Protein AF-A0A7C6XFQ2-F1 (afdb_monomer_lite)

Secondary structure (DSSP, 8-state):
---PPPPP-----------------------HHHHHHHHHHHHHHHTS----------PPPP--S-SSTTEEEE-S-SS--EEEE-SSEEEEE-TTSSSEETTEEPPEEEEEEEETTEEEE---TT-PPEEETTEEP-GGGEEEEEEEEETTTTEEEEEEEE-SSSPEEEEEEEEE-SSSTTEEEEEEEEEESS-EEEEEPPPPPBTTEEEEEEEEETT--EE-SS-EEEE-TT--EEEEEEEEEEE---TT-TT--

pLDDT: mean 83.28, std 16.17, range [42.03, 98.56]

Foldseek 3Di:
DDDDDDDDDDDDDDDDDPDDDDDDDDDDDDCPPVVVVVVVVVVVVPVVPDPPPPPPPPDPPPDAPDPPPQKRKDFDADFDWDWFALVAKIAIHGLQLFQDDPNDRHFMFGPPPDDPNHTDGFFSQRDWFKDKQNHTFDPVQWHRWMWMQRNVQRKIWIWTFRDPPQTKTWIWIWHQDNVDRQKTKIKIKIATQAKIKMFIADTDHDPQKDKDKWKAKPVRDTDDPRDIDIDGHRDITMIMIIIGIDRNPPPPPPPPD

Structure (mmCIF, N/CA/C/O backbone):
data_AF-A0A7C6XFQ2-F1
#
_entry.id   AF-A0A7C6XFQ2-F1
#
loop_
_atom_site.group_PDB
_atom_site.id
_atom_site.type_symbol
_atom_site.label_atom_id
_atom_site.label_alt_id
_atom_site.label_comp_id
_atom_site.label_asym_id
_atom_site.label_entity_id
_atom_site.label_seq_id
_atom_site.pdbx_PDB_ins_code
_atom_site.Cartn_x
_atom_site.Cartn_y
_atom_site.Cartn_z
_atom_site.occupancy
_atom_site.B_iso_or_equiv
_atom_site.auth_seq_id
_atom_site.auth_comp_id
_atom_site.auth_asym_id
_atom_site.auth_atom_id
_atom_site.pdbx_PDB_model_num
ATOM 1 N N . MET A 1 1 ? -34.082 34.031 -26.832 1.00 47.91 1 MET A N 1
ATOM 2 C CA . MET A 1 1 ? -33.268 34.323 -25.633 1.00 47.91 1 MET A CA 1
ATOM 3 C C . MET A 1 1 ? -31.838 33.943 -25.959 1.00 47.91 1 MET A C 1
ATOM 5 O O . MET A 1 1 ? -31.500 32.769 -25.935 1.00 47.91 1 MET A O 1
ATOM 9 N N . THR A 1 2 ? -31.051 34.923 -26.389 1.00 42.03 2 THR A N 1
ATOM 10 C CA . THR A 1 2 ? -29.703 34.735 -26.937 1.00 42.03 2 THR A CA 1
ATOM 11 C C . THR A 1 2 ? -28.717 35.109 -25.837 1.00 42.03 2 THR A C 1
ATOM 13 O O . THR A 1 2 ? -28.773 36.228 -25.332 1.00 42.03 2 THR A O 1
ATOM 16 N N . ARG A 1 3 ? -27.898 34.155 -25.384 1.00 51.91 3 ARG A N 1
ATOM 17 C CA . ARG A 1 3 ? -26.975 34.350 -24.261 1.00 51.91 3 ARG A CA 1
ATOM 18 C C . ARG A 1 3 ? -25.640 34.854 -24.807 1.00 51.91 3 ARG A C 1
ATOM 20 O O . ARG A 1 3 ? -24.940 34.129 -25.502 1.00 51.91 3 ARG A O 1
ATOM 27 N N . GLU A 1 4 ? -25.356 36.113 -24.514 1.00 56.34 4 GLU A N 1
ATOM 28 C CA . GLU A 1 4 ? -24.140 36.844 -24.863 1.00 56.34 4 GLU A CA 1
ATOM 29 C C . GLU A 1 4 ? -22.923 36.204 -24.163 1.00 56.34 4 GLU A C 1
ATOM 31 O O . GLU A 1 4 ? -22.902 36.072 -22.937 1.00 56.34 4 GLU A O 1
ATOM 36 N N . GLN A 1 5 ? -21.934 35.749 -24.938 1.00 58.12 5 GLN A N 1
ATOM 37 C CA . GLN A 1 5 ? -20.659 35.236 -24.427 1.00 58.12 5 GLN A CA 1
ATOM 38 C C . GLN A 1 5 ? -19.665 36.391 -24.277 1.00 58.12 5 GLN A C 1
ATOM 40 O O . GLN A 1 5 ? -19.372 37.109 -25.230 1.00 58.12 5 GLN A O 1
ATOM 45 N N . LYS A 1 6 ? -19.146 36.553 -23.058 1.00 57.22 6 LYS A N 1
ATOM 46 C CA . LYS A 1 6 ? -18.137 37.549 -22.688 1.00 57.22 6 LYS A CA 1
ATOM 47 C C . LYS A 1 6 ? -16.733 37.008 -23.024 1.00 57.22 6 LYS A C 1
ATOM 49 O O . LYS A 1 6 ? -16.464 35.863 -22.669 1.00 57.22 6 LYS A O 1
ATOM 54 N N . PRO A 1 7 ? -15.846 37.784 -23.669 1.00 62.12 7 PRO A N 1
ATOM 55 C CA . PRO A 1 7 ? -14.508 37.315 -24.024 1.00 62.12 7 PRO A CA 1
ATOM 56 C C . PRO A 1 7 ? -13.570 37.275 -22.806 1.00 62.12 7 PRO A C 1
ATOM 58 O O . PRO A 1 7 ? -13.550 38.204 -21.994 1.00 62.12 7 PRO A O 1
ATOM 61 N N . GLU A 1 8 ? -12.800 36.191 -22.697 1.00 63.09 8 GLU A N 1
ATOM 62 C CA . GLU A 1 8 ? -11.721 35.999 -21.724 1.00 63.09 8 GLU A CA 1
ATOM 63 C C . GLU A 1 8 ? -10.461 36.764 -22.147 1.00 63.09 8 GLU A C 1
ATOM 65 O O . GLU A 1 8 ? -9.975 36.657 -23.273 1.00 63.09 8 GLU A O 1
ATOM 70 N N . THR A 1 9 ? -9.943 37.561 -21.216 1.00 60.91 9 THR A N 1
ATOM 71 C CA . THR A 1 9 ? -8.759 38.400 -21.384 1.00 60.91 9 THR A CA 1
ATOM 72 C C . THR A 1 9 ? -7.497 37.572 -21.149 1.00 60.91 9 THR A C 1
ATOM 74 O O . THR A 1 9 ? -7.164 37.245 -20.012 1.00 60.91 9 THR A O 1
ATOM 77 N N . THR A 1 10 ? -6.764 37.265 -22.217 1.00 57.06 10 THR A N 1
ATOM 78 C CA . THR A 1 10 ? -5.445 36.624 -22.156 1.00 57.06 10 THR A CA 1
ATOM 79 C C . THR A 1 10 ? -4.406 37.595 -21.587 1.00 57.06 10 THR A C 1
ATOM 81 O O . THR A 1 10 ? -3.983 38.532 -22.266 1.00 57.06 10 THR A O 1
ATOM 84 N N . GLN A 1 11 ? -3.972 37.382 -20.343 1.00 54.09 11 GLN A N 1
ATOM 85 C CA . GLN A 1 11 ? -2.818 38.078 -19.770 1.00 54.09 11 GLN A CA 1
ATOM 86 C C . GLN A 1 11 ? -1.522 37.436 -20.279 1.00 54.09 11 GLN A C 1
ATOM 88 O O . GLN A 1 11 ? -1.178 36.308 -19.935 1.00 54.09 11 GLN A O 1
ATOM 93 N N . ARG A 1 12 ? -0.807 38.177 -21.127 1.00 47.19 12 ARG A N 1
ATOM 94 C CA . ARG A 1 12 ? 0.543 37.867 -21.603 1.00 47.19 12 ARG A CA 1
ATOM 95 C C . ARG A 1 12 ? 1.534 38.365 -20.547 1.00 47.19 12 ARG A C 1
ATOM 97 O O . ARG A 1 12 ? 1.545 39.557 -20.245 1.00 47.19 12 ARG A O 1
ATOM 104 N N . HIS A 1 13 ? 2.333 37.477 -19.964 1.00 54.28 13 HIS A N 1
ATOM 105 C CA . HIS A 1 13 ? 3.475 37.871 -19.138 1.00 54.28 13 HIS A CA 1
ATOM 106 C C . HIS A 1 13 ? 4.723 37.979 -20.015 1.00 54.28 13 HIS A C 1
ATOM 108 O O . HIS A 1 13 ? 5.226 36.980 -20.525 1.00 54.28 13 HIS A O 1
ATOM 114 N N . ASP A 1 14 ? 5.181 39.217 -20.198 1.00 52.19 14 ASP A N 1
ATOM 115 C CA . ASP A 1 14 ? 6.478 39.552 -20.775 1.00 52.19 14 ASP A CA 1
ATOM 116 C C . ASP A 1 14 ? 7.590 39.165 -19.790 1.00 52.19 14 ASP A C 1
ATOM 118 O O . ASP A 1 14 ? 7.656 39.675 -18.670 1.00 52.19 14 ASP A O 1
ATOM 122 N N . TYR A 1 15 ? 8.485 38.271 -20.212 1.00 49.53 15 TYR A N 1
ATOM 123 C CA . TYR A 1 15 ? 9.741 38.017 -19.514 1.00 49.53 15 TYR A CA 1
ATOM 124 C C . TYR A 1 15 ? 10.759 39.079 -19.932 1.00 49.53 15 TYR A C 1
ATOM 126 O O . TYR A 1 15 ? 11.183 39.138 -21.084 1.00 49.53 15 TYR A O 1
ATOM 134 N N . GLY A 1 16 ? 11.129 39.931 -18.976 1.00 47.41 16 GLY A N 1
ATOM 135 C CA . GLY A 1 16 ? 12.151 40.956 -19.141 1.00 47.41 16 GLY A CA 1
ATOM 136 C C . GLY A 1 16 ? 13.539 40.358 -19.372 1.00 47.41 16 GLY A C 1
ATOM 137 O O . GLY A 1 16 ? 14.049 39.579 -18.569 1.00 47.41 16 GLY A O 1
ATOM 138 N N . THR A 1 17 ? 14.151 40.774 -20.474 1.00 52.12 17 THR A N 1
ATOM 139 C CA . THR A 1 17 ? 15.544 40.549 -20.856 1.00 52.12 17 THR A CA 1
ATOM 140 C C . THR A 1 17 ? 16.479 41.287 -19.892 1.00 52.12 17 THR A C 1
ATOM 142 O O . THR A 1 17 ? 16.480 42.516 -19.849 1.00 52.12 17 THR A O 1
ATOM 145 N N . ALA A 1 18 ? 17.296 40.562 -19.125 1.00 47.75 18 ALA A N 1
ATOM 146 C CA . ALA A 1 18 ? 18.377 41.146 -18.330 1.00 47.75 18 ALA A CA 1
ATOM 147 C C . ALA A 1 18 ? 19.694 41.086 -19.117 1.00 47.75 18 ALA A C 1
ATOM 149 O O . ALA A 1 18 ? 20.507 40.176 -18.972 1.00 47.75 18 ALA A O 1
ATOM 150 N N . GLU A 1 19 ? 19.877 42.087 -19.971 1.00 52.12 19 GLU A N 1
ATOM 151 C CA . GLU A 1 19 ? 21.129 42.429 -20.635 1.00 52.12 19 GLU A CA 1
ATOM 152 C C . GLU A 1 19 ? 21.857 43.477 -19.777 1.00 52.12 19 GLU A C 1
ATOM 154 O O . GLU A 1 19 ? 21.555 44.662 -19.874 1.00 52.12 19 GLU A O 1
ATOM 159 N N . GLN A 1 20 ? 22.795 43.083 -18.904 1.00 53.25 20 GLN A N 1
ATOM 160 C CA . GLN A 1 20 ? 23.783 44.035 -18.372 1.00 53.25 20 GLN A CA 1
ATOM 161 C C . GLN A 1 20 ? 24.946 43.367 -17.627 1.00 53.25 20 GLN A C 1
ATOM 163 O O . GLN A 1 20 ? 24.908 43.181 -16.417 1.00 53.25 20 GLN A O 1
ATOM 168 N N . LEU A 1 21 ? 26.052 43.123 -18.331 1.00 51.00 21 LEU A N 1
ATOM 169 C CA . LEU A 1 21 ? 27.379 43.107 -17.711 1.00 51.00 21 LEU A CA 1
ATOM 170 C C . LEU A 1 21 ? 28.325 43.946 -18.569 1.00 51.00 21 LEU A C 1
ATOM 172 O O . LEU A 1 21 ? 28.994 43.468 -19.482 1.00 51.00 21 LEU A O 1
ATOM 176 N N . ARG A 1 22 ? 28.323 45.252 -18.276 1.00 49.28 22 ARG A N 1
ATOM 177 C CA . ARG A 1 22 ? 29.343 46.197 -18.737 1.00 49.28 22 ARG A CA 1
ATOM 178 C C . ARG A 1 22 ? 30.642 45.956 -17.977 1.00 49.28 22 ARG A C 1
ATOM 180 O O . ARG A 1 22 ? 30.640 45.671 -16.782 1.00 49.28 22 ARG A O 1
ATOM 187 N N . GLY A 1 23 ? 31.734 46.099 -18.719 1.00 52.16 23 GLY A N 1
ATOM 188 C CA . GLY A 1 23 ? 3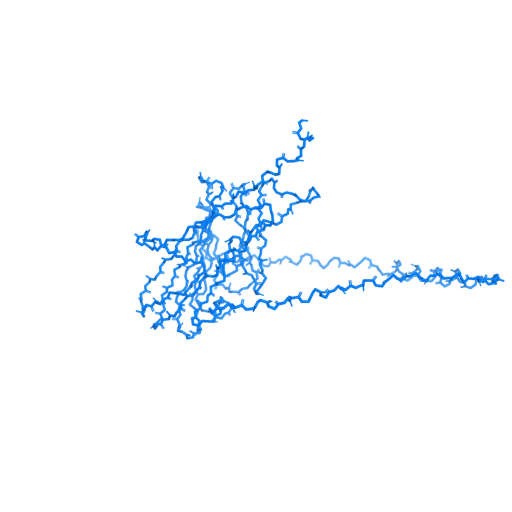3.092 45.826 -18.289 1.00 52.16 23 GLY A CA 1
ATOM 189 C C . GLY A 1 23 ? 33.566 46.658 -17.103 1.00 52.16 23 GLY A C 1
ATOM 190 O O . GLY A 1 23 ? 33.251 47.838 -16.956 1.00 52.16 23 GLY A O 1
ATOM 191 N N . ILE A 1 24 ? 34.402 46.012 -16.298 1.00 56.06 24 ILE A N 1
ATOM 192 C CA . ILE A 1 24 ? 35.222 46.641 -15.272 1.00 56.06 24 ILE A CA 1
ATOM 193 C C . ILE A 1 24 ? 36.673 46.451 -15.713 1.00 56.06 24 ILE A C 1
ATOM 195 O O . ILE A 1 24 ? 37.228 45.357 -15.634 1.00 56.06 24 ILE A O 1
ATOM 199 N N . HIS A 1 25 ? 37.282 47.528 -16.210 1.00 53.41 25 HIS A N 1
ATOM 200 C CA . HIS A 1 25 ? 38.730 47.631 -16.346 1.00 53.41 25 HIS A CA 1
ATOM 201 C C . HIS A 1 25 ? 39.336 47.818 -14.950 1.00 53.41 25 HIS A C 1
ATOM 203 O O . HIS A 1 25 ? 39.103 48.839 -14.304 1.00 53.41 25 HIS A O 1
ATOM 209 N N . ALA A 1 26 ? 40.118 46.842 -14.487 1.00 47.22 26 ALA A N 1
ATOM 210 C CA . ALA A 1 26 ? 40.905 46.962 -13.265 1.00 47.22 26 ALA A CA 1
ATOM 211 C C . ALA A 1 26 ? 42.328 47.466 -13.590 1.00 47.22 26 ALA A C 1
ATOM 213 O O . ALA A 1 26 ? 42.976 46.919 -14.487 1.00 47.22 26 ALA A O 1
ATOM 214 N N . PRO A 1 27 ? 42.838 48.492 -12.883 1.00 51.97 27 PRO A N 1
ATOM 215 C CA . PRO A 1 27 ? 44.198 48.987 -13.058 1.00 51.97 27 PRO A CA 1
ATOM 216 C C . PRO A 1 27 ? 45.233 48.034 -12.449 1.00 51.97 27 PRO A C 1
ATOM 218 O O . PRO A 1 27 ? 45.063 47.511 -11.345 1.00 51.97 27 PRO A O 1
ATOM 221 N N . GLY A 1 28 ? 46.339 47.862 -13.175 1.00 55.31 28 GLY A N 1
ATOM 222 C CA . GLY A 1 28 ? 47.495 47.074 -12.769 1.00 55.31 28 GLY A CA 1
ATOM 223 C C . GLY A 1 28 ? 48.118 47.593 -11.477 1.00 55.31 28 GLY A C 1
ATOM 224 O O . GLY A 1 28 ? 48.808 48.610 -11.456 1.00 55.31 28 GLY A O 1
ATOM 225 N N . ARG A 1 29 ? 47.903 46.851 -10.393 1.00 52.88 29 ARG A N 1
ATOM 226 C CA . ARG A 1 29 ? 48.739 46.885 -9.197 1.00 52.88 29 ARG A CA 1
ATOM 227 C C . ARG A 1 29 ? 49.347 45.502 -9.033 1.00 52.88 29 ARG A C 1
ATOM 229 O O . ARG A 1 29 ? 48.639 44.510 -8.910 1.00 52.88 29 ARG A O 1
ATOM 236 N N . SER A 1 30 ? 50.671 45.446 -9.058 1.00 60.97 30 SER A N 1
ATOM 237 C CA . SER A 1 30 ? 51.457 44.281 -8.674 1.00 60.97 30 SER A CA 1
ATOM 238 C C . SER A 1 30 ? 51.222 44.008 -7.187 1.00 60.97 30 SER A C 1
ATOM 240 O O . SER A 1 30 ? 51.749 44.730 -6.340 1.00 60.97 30 SER A O 1
ATOM 242 N N . VAL A 1 31 ? 50.394 43.010 -6.867 1.00 51.97 31 VAL A N 1
ATOM 243 C CA . VAL A 1 31 ? 50.084 42.622 -5.484 1.00 51.97 31 VAL A CA 1
ATOM 244 C C . VAL A 1 31 ? 50.787 41.301 -5.152 1.00 51.97 31 VAL A C 1
ATOM 246 O O . VAL A 1 31 ? 50.180 40.237 -5.277 1.00 51.97 31 VAL A O 1
ATOM 249 N N . PRO A 1 32 ? 52.0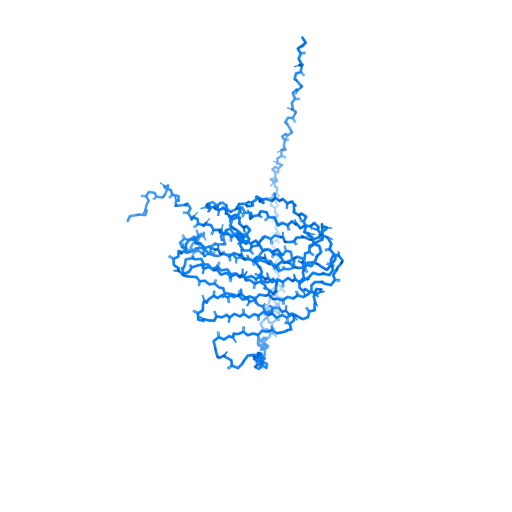45 41.328 -4.675 1.00 57.06 32 PRO A N 1
ATOM 250 C CA . PRO A 1 32 ? 52.693 40.132 -4.132 1.00 57.06 32 PRO A CA 1
ATOM 251 C C . PRO A 1 32 ? 51.967 39.569 -2.888 1.00 57.06 32 PRO A C 1
ATOM 253 O O . PRO A 1 32 ? 52.224 38.439 -2.488 1.00 57.06 32 PRO A O 1
ATOM 256 N N . GLY A 1 33 ? 51.011 40.307 -2.303 1.00 57.81 33 GLY A N 1
ATOM 257 C CA . GLY A 1 33 ? 50.204 39.860 -1.160 1.00 57.81 33 GLY A CA 1
ATOM 258 C C . GLY A 1 33 ? 49.034 38.914 -1.482 1.00 57.81 33 GLY A C 1
ATOM 259 O O . GLY A 1 33 ? 48.634 38.148 -0.610 1.00 57.81 33 GLY A O 1
ATOM 260 N N . ILE A 1 34 ? 48.493 38.908 -2.710 1.00 66.38 34 ILE A N 1
ATOM 261 C CA . ILE A 1 34 ? 47.330 38.058 -3.055 1.00 66.38 34 ILE A CA 1
ATOM 262 C C . ILE A 1 34 ? 47.741 36.585 -3.163 1.00 66.38 34 ILE A C 1
ATOM 264 O O . ILE A 1 34 ? 46.990 35.703 -2.753 1.00 66.38 34 ILE A O 1
ATOM 268 N N . ILE A 1 35 ? 48.960 36.317 -3.640 1.00 69.44 35 ILE A N 1
ATOM 269 C CA . ILE A 1 35 ? 49.485 34.950 -3.763 1.00 69.44 35 ILE A CA 1
ATOM 270 C C . ILE A 1 35 ? 49.677 34.321 -2.375 1.00 69.44 35 ILE A C 1
ATOM 272 O O . ILE A 1 35 ? 49.315 33.165 -2.174 1.00 69.44 35 ILE A O 1
ATOM 276 N N . ALA A 1 36 ? 50.159 35.091 -1.393 1.00 73.38 36 ALA A N 1
ATOM 277 C CA . ALA A 1 36 ? 50.307 34.610 -0.020 1.00 73.38 36 ALA A CA 1
ATOM 278 C C . ALA A 1 36 ? 48.950 34.297 0.638 1.00 73.38 36 ALA A C 1
ATOM 280 O O . ALA A 1 36 ? 48.820 33.289 1.333 1.00 73.38 36 ALA A O 1
ATOM 281 N N . LEU A 1 37 ? 47.923 35.115 0.377 1.00 76.88 37 LEU A N 1
ATOM 282 C CA . LEU A 1 37 ? 46.578 34.894 0.912 1.00 76.88 37 LEU A CA 1
ATOM 283 C C . LEU A 1 37 ? 45.907 33.656 0.292 1.00 76.88 37 LEU A C 1
ATOM 285 O O . LEU A 1 37 ? 45.304 32.861 1.009 1.00 76.88 37 LEU A O 1
ATOM 289 N N . LEU A 1 38 ? 46.055 33.455 -1.023 1.00 79.06 38 LEU A N 1
ATOM 290 C CA . LEU A 1 38 ? 45.551 32.264 -1.715 1.00 79.06 38 LEU A CA 1
ATOM 291 C C . LEU A 1 38 ? 46.276 30.992 -1.266 1.00 79.06 38 LEU A C 1
ATOM 293 O O . LEU A 1 38 ? 45.621 29.976 -1.055 1.00 79.06 38 LEU A O 1
ATOM 297 N N . ALA A 1 39 ? 47.594 31.045 -1.053 1.00 77.94 39 ALA A N 1
ATOM 298 C CA . ALA A 1 39 ? 48.354 29.911 -0.532 1.00 77.94 39 ALA A CA 1
ATOM 299 C C . ALA A 1 39 ? 47.928 29.541 0.901 1.00 77.94 39 ALA A C 1
ATOM 301 O O . ALA A 1 39 ? 47.757 28.361 1.201 1.00 77.94 39 ALA A O 1
ATOM 302 N N . ALA A 1 40 ? 47.688 30.534 1.765 1.00 78.81 40 ALA A N 1
ATOM 303 C CA . ALA A 1 40 ? 47.181 30.305 3.116 1.00 78.81 40 ALA A CA 1
ATOM 304 C C . ALA A 1 40 ? 45.758 29.716 3.112 1.00 78.81 40 ALA A C 1
ATOM 306 O O . ALA A 1 40 ? 45.473 28.803 3.884 1.00 78.81 40 ALA A O 1
ATOM 307 N N . LEU A 1 41 ? 44.882 30.179 2.211 1.00 81.81 41 LEU A N 1
ATOM 308 C CA . LEU A 1 41 ? 43.528 29.638 2.058 1.00 81.81 41 LEU A CA 1
ATOM 309 C C . LEU A 1 41 ? 43.546 28.200 1.514 1.00 81.81 41 LEU A C 1
ATOM 311 O O . LEU A 1 41 ? 42.792 27.353 1.986 1.00 81.81 41 LEU A O 1
ATOM 315 N N . LEU A 1 42 ? 44.440 27.904 0.565 1.00 80.06 42 LEU A N 1
ATOM 316 C CA . LEU A 1 42 ? 44.621 26.561 0.012 1.00 80.06 42 LEU A CA 1
ATOM 317 C C . LEU A 1 42 ? 45.160 25.588 1.072 1.00 80.06 42 LEU A C 1
ATOM 319 O O . LEU A 1 42 ? 44.682 24.463 1.166 1.00 80.06 42 LEU A O 1
ATOM 323 N N . LEU A 1 43 ? 46.095 26.031 1.921 1.00 76.44 43 LEU A N 1
ATOM 324 C CA . LEU A 1 43 ? 46.584 25.266 3.075 1.00 76.44 43 LEU A CA 1
ATOM 325 C C . LEU A 1 43 ? 45.495 25.049 4.140 1.00 76.44 43 LEU A C 1
ATOM 327 O O . LEU A 1 43 ? 45.457 23.992 4.768 1.00 76.44 43 LEU A O 1
ATOM 331 N N . LEU A 1 44 ? 44.569 25.995 4.314 1.00 76.62 44 LEU A N 1
ATOM 332 C CA . LEU A 1 44 ? 43.405 25.826 5.192 1.00 76.62 44 LEU A CA 1
ATOM 333 C C . LEU A 1 44 ? 42.392 24.823 4.621 1.00 76.62 44 LEU A C 1
ATOM 335 O O . LEU A 1 44 ? 41.871 23.995 5.360 1.00 76.62 44 LEU A O 1
ATOM 339 N N . LEU A 1 45 ? 42.163 24.835 3.307 1.00 74.44 45 LEU A N 1
ATOM 340 C CA . LEU A 1 45 ? 41.276 23.875 2.644 1.00 74.44 45 LEU A CA 1
ATOM 341 C C . LEU A 1 45 ? 41.881 22.463 2.625 1.00 74.44 45 LEU A C 1
ATOM 343 O O . LEU A 1 45 ? 41.182 21.497 2.916 1.00 74.44 45 LEU A O 1
ATOM 347 N N . LEU A 1 46 ? 43.191 22.338 2.394 1.00 71.31 46 LEU A N 1
ATOM 348 C CA . LEU A 1 46 ? 43.907 21.056 2.439 1.00 71.31 46 LEU A CA 1
ATOM 349 C C . LEU A 1 46 ? 44.095 20.512 3.867 1.00 71.31 46 LEU A C 1
ATOM 351 O O . LEU A 1 46 ? 44.324 19.316 4.031 1.00 71.31 46 LEU A O 1
ATOM 355 N N . SER A 1 47 ? 43.983 21.355 4.900 1.00 65.69 47 SER A N 1
ATOM 356 C CA . SER A 1 47 ? 44.045 20.934 6.311 1.00 65.69 47 SER A CA 1
ATOM 357 C C . SER A 1 47 ? 42.676 20.649 6.935 1.00 65.69 47 SER A C 1
ATOM 359 O O . SER A 1 47 ? 42.619 20.216 8.089 1.00 65.69 47 SER A O 1
ATOM 361 N N . THR A 1 48 ? 41.578 20.770 6.173 1.00 64.94 48 THR A N 1
ATOM 362 C CA . THR A 1 48 ? 40.320 20.084 6.511 1.00 64.94 48 THR A CA 1
ATOM 363 C C . THR A 1 48 ? 40.501 18.589 6.255 1.00 64.94 48 THR A C 1
ATOM 365 O O . THR A 1 48 ? 40.088 18.027 5.246 1.00 64.94 48 THR A O 1
ATOM 368 N N . GLY A 1 49 ? 41.259 17.977 7.166 1.00 57.56 49 GLY A N 1
ATOM 369 C CA . GLY A 1 49 ? 41.705 16.601 7.104 1.00 57.56 49 GLY A CA 1
ATOM 370 C C . GLY A 1 49 ? 40.548 15.642 6.904 1.00 57.56 49 GLY A C 1
ATOM 371 O O . GLY A 1 49 ? 39.426 15.919 7.331 1.00 57.56 49 GLY A O 1
ATOM 372 N N . CYS A 1 50 ? 40.879 14.520 6.258 1.00 64.25 50 CYS A N 1
ATOM 373 C CA . CYS A 1 50 ? 40.063 13.328 6.087 1.00 64.25 50 CYS A CA 1
ATOM 374 C C . CYS A 1 50 ? 39.032 13.235 7.205 1.00 64.25 50 CYS A C 1
ATOM 376 O O . CYS A 1 50 ? 39.342 12.823 8.327 1.00 64.25 50 CYS A O 1
ATOM 378 N N . ARG A 1 51 ? 37.815 13.697 6.905 1.00 63.53 51 ARG A N 1
ATOM 379 C CA . ARG A 1 51 ? 36.682 13.569 7.800 1.00 63.53 51 ARG A CA 1
ATOM 380 C C . ARG A 1 51 ? 36.494 12.069 7.899 1.00 63.53 51 ARG A C 1
ATOM 382 O O . ARG A 1 51 ? 36.039 11.461 6.939 1.00 63.53 51 ARG A O 1
ATOM 389 N N . LYS A 1 52 ? 37.007 11.488 8.989 1.00 62.06 52 LYS A N 1
ATOM 390 C CA . LYS A 1 52 ? 36.933 10.061 9.287 1.00 62.06 52 LYS A CA 1
ATOM 391 C C . LYS A 1 52 ? 35.494 9.676 8.991 1.00 62.06 52 LYS A C 1
ATOM 393 O O . LYS A 1 52 ? 34.604 10.229 9.646 1.00 62.06 52 LYS A O 1
ATOM 398 N N . GLU A 1 53 ? 35.283 8.879 7.938 1.00 67.50 53 GLU A N 1
ATOM 399 C CA . GLU A 1 53 ? 33.946 8.403 7.601 1.00 67.50 53 GLU A CA 1
ATOM 400 C C . GLU A 1 53 ? 33.352 7.907 8.915 1.00 67.50 53 GLU A C 1
ATOM 402 O O . GLU A 1 53 ? 34.066 7.204 9.646 1.00 67.50 53 GLU A O 1
ATOM 407 N N . PRO A 1 54 ? 32.162 8.402 9.312 1.00 69.38 54 PRO A N 1
ATOM 408 C CA . PRO A 1 54 ? 31.539 7.987 10.556 1.00 69.38 54 PRO A CA 1
ATOM 409 C C . PRO A 1 54 ? 31.570 6.467 10.546 1.00 69.38 54 PRO A C 1
ATOM 411 O O . PRO A 1 54 ? 30.971 5.860 9.662 1.00 69.38 54 PRO A O 1
ATOM 414 N N . GLY A 1 55 ? 32.408 5.905 11.428 1.00 65.25 55 GLY A N 1
ATOM 415 C CA . GLY A 1 55 ? 32.785 4.500 11.363 1.00 65.25 55 GLY A CA 1
ATOM 416 C C . GLY A 1 55 ? 31.509 3.701 11.270 1.00 65.25 55 GLY A C 1
ATOM 417 O O . GLY A 1 55 ? 30.625 3.947 12.089 1.00 65.25 55 GLY A O 1
ATOM 418 N N . GLU A 1 56 ? 31.419 2.876 10.226 1.00 65.94 56 GLU A N 1
ATOM 419 C CA . GLU A 1 56 ? 30.255 2.082 9.851 1.00 65.94 56 GLU A CA 1
ATOM 420 C C . GLU A 1 56 ? 29.651 1.498 11.126 1.00 65.94 56 GLU A C 1
ATOM 422 O O . GLU A 1 56 ? 30.189 0.573 11.736 1.00 65.94 56 GLU A O 1
ATOM 427 N N . GLN A 1 57 ? 28.629 2.185 11.638 1.00 71.56 57 GLN A N 1
ATOM 428 C CA . GLN A 1 57 ? 28.079 1.872 12.938 1.00 71.56 57 GLN A CA 1
ATOM 429 C C . GLN A 1 57 ? 27.258 0.629 12.681 1.00 71.56 57 GLN A C 1
ATOM 431 O O . GLN A 1 57 ? 26.165 0.729 12.126 1.00 71.56 57 GLN A O 1
ATOM 436 N N . GLU A 1 58 ? 27.849 -0.527 12.983 1.00 69.19 58 GLU A N 1
ATOM 437 C CA . GLU A 1 58 ? 27.235 -1.830 12.789 1.00 69.19 58 GLU A CA 1
ATOM 438 C C . GLU A 1 58 ? 25.868 -1.787 13.469 1.00 69.19 58 GLU A C 1
ATOM 440 O O . GLU A 1 58 ? 25.752 -1.733 14.699 1.00 69.19 58 GLU A O 1
ATOM 445 N N . LEU A 1 59 ? 24.825 -1.654 12.646 1.00 68.62 59 LEU A N 1
ATOM 446 C CA . LEU A 1 59 ? 23.468 -1.562 13.143 1.00 68.62 59 LEU A CA 1
ATOM 447 C C . LEU A 1 59 ? 23.210 -2.871 13.886 1.00 68.62 59 LEU A C 1
ATOM 449 O O . LEU A 1 59 ? 23.492 -3.938 13.331 1.00 68.62 59 LEU A O 1
ATOM 453 N N . PRO A 1 60 ? 22.706 -2.820 15.132 1.00 70.50 60 PRO A N 1
ATOM 454 C CA . PRO A 1 60 ? 22.397 -4.036 15.859 1.00 70.50 60 PRO A CA 1
ATOM 455 C C . PRO A 1 60 ? 21.500 -4.906 14.970 1.00 70.50 60 PRO A C 1
ATOM 457 O O . PRO A 1 60 ? 20.567 -4.370 14.357 1.00 70.50 60 PRO A O 1
ATOM 460 N N . PRO A 1 61 ? 21.780 -6.216 14.854 1.00 68.19 61 PRO A N 1
ATOM 461 C CA . PRO A 1 61 ? 21.046 -7.085 13.951 1.00 68.19 61 PRO A CA 1
ATOM 462 C C . PRO A 1 61 ? 19.557 -6.968 14.263 1.00 68.19 61 PRO A C 1
ATOM 464 O O . PRO A 1 61 ? 19.129 -7.185 15.401 1.00 68.19 61 PRO A O 1
ATOM 467 N N . ALA A 1 62 ? 18.774 -6.574 13.259 1.00 66.75 62 ALA A N 1
ATOM 468 C CA . ALA A 1 62 ? 17.339 -6.424 13.416 1.00 66.75 62 ALA A CA 1
ATOM 469 C C . ALA A 1 62 ? 16.763 -7.773 13.858 1.00 66.75 62 ALA A C 1
ATOM 471 O O . ALA A 1 62 ? 16.850 -8.771 13.139 1.00 66.75 62 ALA A O 1
ATOM 472 N N . LYS A 1 63 ? 16.198 -7.821 15.067 1.00 70.75 63 LYS A N 1
ATOM 473 C CA . LYS A 1 63 ? 15.561 -9.031 15.577 1.00 70.75 63 LYS A CA 1
ATOM 474 C C . LYS A 1 63 ? 14.287 -9.267 14.770 1.00 70.75 63 LYS A C 1
ATOM 476 O O . LYS A 1 63 ? 13.280 -8.598 14.994 1.00 70.75 63 LYS A O 1
ATOM 481 N N . LEU A 1 64 ? 14.345 -10.200 13.821 1.00 74.88 64 LEU A N 1
ATOM 482 C CA . LEU A 1 64 ? 13.175 -10.618 13.054 1.00 74.88 64 LEU A CA 1
ATOM 483 C C . LEU A 1 64 ? 12.093 -11.127 14.011 1.00 74.88 64 LEU A C 1
ATOM 485 O O . LEU A 1 64 ? 12.374 -11.863 14.957 1.00 74.88 64 LEU A O 1
ATOM 489 N N . ALA A 1 65 ? 10.848 -10.722 13.770 1.00 81.88 65 ALA A N 1
ATOM 490 C CA . ALA A 1 65 ? 9.731 -11.073 14.642 1.00 81.88 65 ALA A CA 1
ATOM 491 C C . ALA A 1 65 ? 9.130 -12.468 14.362 1.00 81.88 65 ALA A C 1
ATOM 493 O O . ALA A 1 65 ? 8.164 -12.841 15.029 1.00 81.88 65 ALA A O 1
ATOM 494 N N . SER A 1 66 ? 9.660 -13.209 13.379 1.00 85.88 66 SER A N 1
ATOM 495 C CA . SER A 1 66 ? 9.129 -14.486 12.882 1.00 85.88 66 SER A CA 1
ATOM 496 C C . SER A 1 66 ? 10.169 -15.605 12.972 1.00 85.88 66 SER A C 1
ATOM 498 O O . SER A 1 66 ? 11.344 -15.379 12.692 1.00 85.88 66 SER A O 1
ATOM 500 N N . GLU A 1 67 ? 9.717 -16.815 13.313 1.00 90.56 67 GLU A N 1
ATOM 501 C CA . GLU A 1 67 ? 10.520 -18.046 13.250 1.00 90.56 67 GLU A CA 1
ATOM 502 C C . GLU A 1 67 ? 10.520 -18.682 11.845 1.00 90.56 67 GLU A C 1
ATOM 504 O O . GLU A 1 67 ? 11.399 -19.485 11.541 1.00 90.56 67 GLU A O 1
ATOM 509 N N . ASP A 1 68 ? 9.567 -18.326 10.968 1.00 94.25 68 ASP A N 1
ATOM 510 C CA . ASP A 1 68 ? 9.577 -18.768 9.565 1.00 94.25 68 ASP A CA 1
ATOM 511 C C . ASP A 1 68 ? 10.656 -17.990 8.792 1.00 94.25 68 ASP A C 1
ATOM 513 O O . ASP A 1 68 ? 10.515 -16.770 8.644 1.00 94.25 68 ASP A O 1
ATOM 517 N N . PRO A 1 69 ? 11.695 -18.658 8.247 1.00 94.44 69 PRO A N 1
ATOM 518 C CA . PRO A 1 69 ? 12.789 -17.990 7.539 1.00 94.44 69 PRO A CA 1
ATOM 519 C C . PRO A 1 69 ? 12.349 -17.297 6.243 1.00 94.44 69 PRO A C 1
ATOM 521 O O . PRO A 1 69 ? 13.113 -16.529 5.666 1.00 94.44 69 PRO A O 1
ATOM 524 N N . TRP A 1 70 ? 11.128 -17.554 5.771 1.00 96.25 70 TRP A N 1
ATOM 525 C CA . TRP A 1 70 ? 10.573 -16.919 4.578 1.00 96.25 70 TRP A CA 1
ATOM 526 C C . TRP A 1 70 ? 9.665 -15.728 4.878 1.00 96.25 70 TRP A C 1
ATOM 528 O O . TRP A 1 70 ? 9.091 -15.158 3.948 1.00 96.25 70 TRP A O 1
ATOM 538 N N . LEU A 1 71 ? 9.510 -15.359 6.148 1.00 96.75 71 LEU A N 1
ATOM 539 C CA . LEU A 1 71 ? 8.672 -14.246 6.561 1.00 96.75 71 LEU A CA 1
ATOM 540 C C . LEU A 1 71 ? 9.522 -13.195 7.270 1.00 96.75 71 LEU A C 1
ATOM 542 O O . LEU A 1 71 ? 9.931 -13.369 8.417 1.00 96.75 71 LEU A O 1
ATOM 546 N N . LEU A 1 72 ? 9.753 -12.072 6.598 1.00 94.88 72 LEU A N 1
ATOM 547 C CA . LEU A 1 72 ? 10.385 -10.914 7.222 1.00 94.88 72 LEU A CA 1
ATOM 548 C C . LEU A 1 72 ? 9.295 -10.100 7.906 1.00 94.88 72 LEU A C 1
ATOM 550 O O . LEU A 1 72 ? 8.418 -9.584 7.223 1.00 94.88 72 LEU A O 1
ATOM 554 N N . ALA A 1 73 ? 9.320 -9.995 9.232 1.00 95.06 73 ALA A N 1
ATOM 555 C CA . ALA A 1 73 ? 8.281 -9.296 9.982 1.00 95.06 73 ALA A CA 1
ATOM 556 C C . ALA A 1 73 ? 8.865 -8.254 10.938 1.00 95.06 73 ALA A C 1
ATOM 558 O O . ALA A 1 73 ? 9.813 -8.536 11.677 1.00 95.06 73 ALA A O 1
ATOM 559 N N . VAL A 1 74 ? 8.243 -7.077 10.955 1.00 93.31 74 VAL A N 1
ATOM 560 C CA . VAL A 1 74 ? 8.503 -5.985 11.898 1.00 93.31 74 VAL A CA 1
ATOM 561 C C . VAL A 1 74 ? 7.213 -5.639 12.638 1.00 93.31 74 VAL A C 1
ATOM 563 O O . VAL A 1 74 ? 6.139 -5.625 12.044 1.00 93.31 74 VAL A O 1
ATOM 566 N N . LYS A 1 75 ? 7.310 -5.375 13.945 1.00 93.94 75 LYS A N 1
ATOM 567 C CA . LYS A 1 75 ? 6.161 -5.046 14.818 1.00 93.94 75 LYS A CA 1
ATOM 568 C C . LYS A 1 75 ? 6.214 -3.630 15.389 1.00 93.94 75 LYS A C 1
ATOM 570 O O . LYS A 1 75 ? 5.336 -3.210 16.138 1.00 93.94 75 LYS A O 1
ATOM 575 N N . GLU A 1 76 ? 7.257 -2.890 15.038 1.00 91.06 76 GLU A N 1
ATOM 576 C CA . GLU A 1 76 ? 7.485 -1.529 15.499 1.00 91.06 76 GLU A CA 1
ATOM 577 C C . GLU A 1 76 ? 7.448 -0.575 14.315 1.00 91.06 76 GLU A C 1
ATOM 579 O O . GLU A 1 76 ? 7.992 -0.865 13.244 1.00 91.06 76 GLU A O 1
ATOM 584 N N . PHE A 1 77 ? 6.792 0.563 14.531 1.00 89.62 77 PHE A N 1
ATOM 585 C CA . PHE A 1 77 ? 6.768 1.638 13.557 1.00 89.62 77 PHE A CA 1
ATOM 586 C C . PHE A 1 77 ? 8.101 2.414 13.598 1.00 89.62 77 PHE A C 1
ATOM 588 O O . PHE A 1 77 ? 8.632 2.693 14.671 1.00 89.62 77 PHE A O 1
ATOM 595 N N . GLY A 1 78 ? 8.647 2.770 12.441 1.00 87.88 78 GLY A N 1
ATOM 596 C CA . GLY A 1 78 ? 9.988 3.297 12.218 1.00 87.88 78 GLY A CA 1
ATOM 597 C C . GLY A 1 78 ? 10.175 3.775 10.772 1.00 87.88 78 GLY A C 1
ATOM 598 O O . GLY A 1 78 ? 9.238 4.251 10.141 1.00 87.88 78 GLY A O 1
ATOM 599 N N . GLN A 1 79 ? 11.402 3.680 10.250 1.00 83.94 79 GLN A N 1
ATOM 600 C CA . GLN A 1 79 ? 11.769 4.208 8.921 1.00 83.94 79 GLN A CA 1
ATOM 601 C C . GLN A 1 79 ? 12.043 3.121 7.870 1.00 83.94 79 GLN A C 1
ATOM 603 O O . GLN A 1 79 ? 12.456 3.430 6.754 1.00 83.94 79 GLN A O 1
ATOM 608 N N . ALA A 1 80 ? 11.853 1.844 8.213 1.00 86.31 80 ALA A N 1
ATOM 609 C CA . ALA A 1 80 ? 12.118 0.754 7.278 1.00 86.31 80 ALA A CA 1
ATOM 610 C C . ALA A 1 80 ? 11.157 0.818 6.081 1.00 86.31 80 ALA A C 1
ATOM 612 O O . ALA A 1 80 ? 9.957 1.026 6.256 1.00 86.31 80 ALA A O 1
ATOM 613 N N . ARG A 1 81 ? 11.694 0.612 4.876 1.00 92.00 81 ARG A N 1
ATOM 614 C CA . ARG A 1 81 ? 10.938 0.532 3.622 1.00 92.00 81 ARG A CA 1
ATOM 615 C C . ARG A 1 81 ? 11.045 -0.879 3.062 1.00 92.00 81 ARG A C 1
ATOM 617 O O . ARG A 1 81 ? 12.106 -1.498 3.153 1.00 92.00 81 ARG A O 1
ATOM 624 N N . ALA A 1 82 ? 9.963 -1.367 2.473 1.00 94.94 82 ALA A N 1
ATOM 625 C CA . ALA A 1 82 ? 9.957 -2.620 1.738 1.00 94.94 82 ALA A CA 1
ATOM 626 C C . ALA A 1 82 ? 10.113 -2.338 0.241 1.00 94.94 82 ALA A C 1
ATOM 628 O O . ALA A 1 82 ? 9.470 -1.443 -0.303 1.00 94.94 82 ALA A O 1
ATOM 629 N N . TYR A 1 83 ? 10.954 -3.124 -0.420 1.00 96.38 83 TYR A N 1
ATOM 630 C CA . TYR A 1 83 ? 11.169 -3.063 -1.861 1.00 96.38 83 TYR A CA 1
ATOM 631 C C . TYR A 1 83 ? 10.570 -4.323 -2.471 1.00 96.38 83 TYR A C 1
ATOM 633 O O . TYR A 1 83 ? 10.951 -5.433 -2.097 1.00 96.38 83 TYR A O 1
ATOM 641 N N . LEU A 1 84 ? 9.618 -4.161 -3.386 1.00 97.62 84 LEU A N 1
ATOM 642 C CA . LEU A 1 84 ? 8.990 -5.275 -4.087 1.00 97.62 84 LEU A CA 1
ATOM 643 C C . LEU A 1 84 ? 9.222 -5.142 -5.584 1.00 97.62 84 LEU A C 1
ATOM 645 O O . LEU A 1 84 ? 9.235 -4.036 -6.121 1.00 97.62 84 LEU A O 1
ATOM 649 N N . GLY A 1 85 ? 9.334 -6.276 -6.271 1.00 97.31 85 GLY A N 1
ATOM 650 C CA . GLY A 1 85 ? 9.410 -6.285 -7.722 1.00 97.31 85 GLY A CA 1
ATOM 651 C C . GLY A 1 85 ? 9.114 -7.644 -8.340 1.00 97.31 85 GLY A C 1
ATOM 652 O O . GLY A 1 85 ? 9.228 -8.680 -7.685 1.00 97.31 85 GLY A O 1
ATOM 653 N N . ASN A 1 86 ? 8.740 -7.627 -9.617 1.00 97.19 86 ASN A N 1
ATOM 654 C CA . ASN A 1 86 ? 8.533 -8.824 -10.445 1.00 97.19 86 ASN A CA 1
ATOM 655 C C . ASN A 1 86 ? 9.496 -8.881 -11.653 1.00 97.19 86 ASN A C 1
ATOM 657 O O . ASN A 1 86 ? 9.290 -9.678 -12.563 1.00 97.19 86 ASN A O 1
ATOM 661 N N . GLY A 1 87 ? 10.526 -8.027 -11.677 1.00 96.12 87 GLY A N 1
ATOM 662 C CA . GLY A 1 87 ? 11.474 -7.883 -12.790 1.00 96.12 87 GLY A CA 1
ATOM 663 C C . GLY A 1 87 ? 11.050 -6.865 -13.857 1.00 96.12 87 GLY A C 1
ATOM 664 O O . GLY A 1 87 ? 11.913 -6.335 -14.552 1.00 96.12 87 GLY A O 1
ATOM 665 N N . TYR A 1 88 ? 9.756 -6.540 -13.949 1.00 95.31 88 TYR A N 1
ATOM 666 C CA . TYR A 1 88 ? 9.244 -5.454 -14.790 1.00 95.31 88 TYR A CA 1
ATOM 667 C C . TYR A 1 88 ? 8.838 -4.237 -13.953 1.00 95.31 88 TYR A C 1
ATOM 669 O O . TYR A 1 88 ? 9.344 -3.146 -14.184 1.00 95.31 88 TYR A O 1
ATOM 677 N N . LEU A 1 89 ? 7.983 -4.421 -12.948 1.00 95.75 89 LEU A N 1
ATOM 678 C CA . LEU A 1 89 ? 7.608 -3.402 -11.972 1.00 95.75 89 LEU A CA 1
ATOM 679 C C . LEU A 1 89 ? 8.468 -3.509 -10.717 1.00 95.75 89 LEU A C 1
ATOM 681 O O . LEU A 1 89 ? 8.684 -4.603 -10.189 1.00 95.75 89 LEU A O 1
ATOM 685 N N . GLY A 1 90 ? 8.884 -2.352 -10.213 1.00 96.31 90 GLY A N 1
ATOM 686 C CA . GLY A 1 90 ? 9.453 -2.152 -8.887 1.00 96.31 90 GLY A CA 1
ATOM 687 C C . GLY A 1 90 ? 8.622 -1.144 -8.096 1.00 96.31 90 GLY A C 1
ATOM 688 O O . GLY A 1 90 ? 8.097 -0.180 -8.656 1.00 96.31 90 GLY A O 1
ATOM 689 N N . VAL A 1 91 ? 8.486 -1.356 -6.792 1.00 96.12 91 VAL A N 1
ATOM 690 C CA . VAL A 1 91 ? 7.781 -0.438 -5.893 1.00 96.12 91 VAL A CA 1
ATOM 691 C C . VAL A 1 91 ? 8.468 -0.368 -4.540 1.00 96.12 91 VAL A C 1
ATOM 693 O O . VAL A 1 91 ? 8.838 -1.390 -3.957 1.00 96.12 91 VAL A O 1
ATOM 696 N N . ASN A 1 92 ? 8.561 0.854 -4.027 1.00 95.88 92 ASN A N 1
ATOM 697 C CA . ASN A 1 92 ? 8.932 1.129 -2.650 1.00 95.88 92 ASN A CA 1
ATOM 698 C C . ASN A 1 92 ? 7.658 1.301 -1.826 1.00 95.88 92 ASN A C 1
ATOM 700 O O . ASN A 1 92 ? 6.854 2.189 -2.099 1.00 95.88 92 ASN A O 1
ATOM 704 N N . ALA A 1 93 ? 7.481 0.468 -0.810 1.00 96.44 93 ALA A N 1
ATOM 705 C CA . ALA A 1 93 ? 6.394 0.577 0.144 1.00 96.44 93 ALA A CA 1
ATOM 706 C C . ALA A 1 93 ? 6.929 1.096 1.475 1.00 96.44 93 ALA A C 1
ATOM 708 O O . ALA A 1 93 ? 7.939 0.613 1.996 1.00 96.44 93 ALA A O 1
ATOM 709 N N . SER A 1 94 ? 6.245 2.083 2.036 1.00 95.31 94 SER A N 1
ATOM 710 C CA . SER A 1 94 ? 6.530 2.547 3.382 1.00 95.31 94 SER A CA 1
ATOM 711 C C . SER A 1 94 ? 5.951 1.580 4.414 1.00 95.31 94 SER A C 1
ATOM 713 O O . SER A 1 94 ? 5.335 0.551 4.109 1.00 95.31 94 SER A O 1
ATOM 715 N N . GLN A 1 95 ? 6.083 1.960 5.675 1.00 93.50 95 GLN A N 1
ATOM 716 C CA . GLN A 1 95 ? 5.413 1.289 6.775 1.00 93.50 95 GLN A CA 1
ATOM 717 C C . GLN A 1 95 ? 3.887 1.425 6.751 1.00 93.50 95 GLN A C 1
ATOM 719 O O . GLN A 1 95 ? 3.197 0.668 7.415 1.00 93.50 95 GLN A O 1
ATOM 724 N N . GLU A 1 96 ? 3.320 2.307 5.930 1.00 94.19 96 GLU A N 1
ATOM 725 C CA . GLU A 1 96 ? 1.875 2.322 5.675 1.00 94.19 96 GLU A CA 1
ATOM 726 C C . GLU A 1 96 ? 1.414 1.090 4.878 1.00 94.19 96 GLU A C 1
ATOM 728 O O . GLU A 1 96 ? 0.224 0.796 4.827 1.00 94.19 96 GLU A O 1
ATOM 733 N N . GLY A 1 97 ? 2.336 0.349 4.246 1.00 95.12 97 GLY A N 1
ATOM 734 C CA . GLY A 1 97 ? 2.016 -0.714 3.285 1.00 95.12 97 GLY A CA 1
ATOM 735 C C . GLY A 1 97 ? 1.672 -0.209 1.884 1.00 95.12 97 GLY A C 1
ATOM 736 O O . GLY A 1 97 ? 1.323 -1.007 1.020 1.00 95.12 97 GLY A O 1
ATOM 737 N N . LEU A 1 98 ? 1.786 1.101 1.662 1.00 94.81 98 LEU A N 1
ATOM 738 C CA . LEU A 1 98 ? 1.556 1.786 0.392 1.00 94.81 98 LEU A CA 1
ATOM 739 C C . LEU A 1 98 ? 2.822 2.549 -0.022 1.00 94.81 98 LEU A C 1
ATOM 741 O O . LEU A 1 98 ? 3.744 2.742 0.771 1.00 94.81 98 LEU A O 1
ATOM 745 N N . GLY A 1 99 ? 2.856 3.027 -1.260 1.00 92.44 99 GLY A N 1
ATOM 746 C CA . GLY A 1 99 ? 3.917 3.854 -1.837 1.00 92.44 99 GLY A CA 1
ATOM 747 C C . GLY A 1 99 ? 3.913 5.313 -1.372 1.00 92.44 99 GLY A C 1
ATOM 748 O O . GLY A 1 99 ? 4.217 6.194 -2.164 1.00 92.44 99 GLY A O 1
ATOM 749 N N . PHE A 1 100 ? 3.554 5.587 -0.116 1.00 88.88 100 PHE A N 1
ATOM 750 C CA . PHE A 1 100 ? 3.565 6.928 0.479 1.00 88.88 100 PHE A CA 1
ATOM 751 C C . PHE A 1 100 ? 4.334 6.936 1.794 1.00 88.88 100 PHE A C 1
ATOM 753 O O . PHE A 1 100 ? 4.050 6.116 2.660 1.00 88.88 100 PHE A O 1
ATOM 760 N N . ASP A 1 101 ? 5.229 7.896 1.995 1.00 85.75 101 ASP A N 1
ATOM 761 C CA . ASP A 1 101 ? 5.929 8.130 3.260 1.00 85.75 101 ASP A CA 1
ATOM 762 C C . ASP A 1 101 ? 5.773 9.600 3.661 1.00 85.75 101 ASP A C 1
ATOM 764 O O . ASP A 1 101 ? 6.302 10.478 2.994 1.00 85.75 101 ASP A O 1
ATOM 768 N N . ARG A 1 102 ? 5.016 9.889 4.731 1.00 78.94 102 ARG A N 1
ATOM 769 C CA . ARG A 1 102 ? 4.826 11.259 5.260 1.00 78.94 102 ARG A CA 1
ATOM 770 C C . ARG A 1 102 ? 4.480 12.300 4.183 1.00 78.94 102 ARG A C 1
ATOM 772 O O . ARG A 1 102 ? 5.099 13.354 4.119 1.00 78.94 102 ARG A O 1
ATOM 779 N N . GLU A 1 103 ? 3.471 11.994 3.366 1.00 81.06 103 GLU A N 1
ATOM 780 C CA . GLU A 1 103 ? 2.996 12.822 2.237 1.00 81.06 103 GLU A CA 1
ATOM 781 C C . GLU A 1 103 ? 3.891 12.805 0.984 1.00 81.06 103 GLU A C 1
ATOM 783 O O . GLU A 1 103 ? 3.476 13.299 -0.063 1.00 81.06 103 GLU A O 1
ATOM 788 N N . GLU A 1 104 ? 5.061 12.167 1.036 1.00 87.75 104 GLU A N 1
ATOM 789 C CA . GLU A 1 104 ? 5.924 11.958 -0.124 1.00 87.75 104 GLU A CA 1
ATOM 790 C C . GLU A 1 104 ? 5.523 10.680 -0.871 1.00 87.75 104 GLU A C 1
ATOM 792 O O . GLU A 1 104 ? 5.428 9.598 -0.283 1.00 87.75 104 GLU A O 1
ATOM 797 N N . GLN A 1 105 ? 5.293 10.792 -2.181 1.00 90.94 105 GLN A N 1
ATOM 798 C CA . GLN A 1 105 ? 5.140 9.621 -3.043 1.00 90.94 105 GLN A CA 1
ATOM 799 C C . GLN A 1 105 ? 6.489 8.924 -3.176 1.00 90.94 105 GLN A C 1
ATOM 801 O O . GLN A 1 105 ? 7.475 9.519 -3.606 1.00 90.94 105 GLN A O 1
ATOM 806 N N . LEU A 1 106 ? 6.526 7.643 -2.830 1.00 92.62 106 LEU A N 1
ATOM 807 C CA . LEU A 1 106 ? 7.702 6.823 -3.039 1.00 92.62 106 LEU A CA 1
ATOM 808 C C . LEU A 1 106 ? 7.786 6.411 -4.513 1.00 92.62 106 LEU A C 1
ATOM 810 O O . LEU A 1 106 ? 6.761 6.096 -5.127 1.00 92.62 106 LEU A O 1
ATOM 814 N N . PRO A 1 107 ? 8.999 6.381 -5.089 1.00 92.38 107 PRO A N 1
ATOM 815 C CA . PRO A 1 107 ? 9.160 6.065 -6.494 1.00 92.38 107 PRO A CA 1
ATOM 816 C C . PRO A 1 107 ? 8.745 4.620 -6.775 1.00 92.38 107 PRO A C 1
ATOM 818 O O . PRO A 1 107 ? 8.977 3.698 -5.983 1.00 92.38 107 PRO A O 1
ATOM 821 N N . THR A 1 108 ? 8.163 4.435 -7.951 1.00 93.88 108 THR A N 1
ATOM 822 C CA . THR A 1 108 ? 7.976 3.136 -8.586 1.00 93.88 108 THR A CA 1
ATOM 823 C C . THR A 1 108 ? 8.862 3.094 -9.820 1.00 93.88 108 THR A C 1
ATOM 825 O O . THR A 1 108 ? 9.241 4.129 -10.367 1.00 93.88 108 THR A O 1
ATOM 828 N N . PHE A 1 109 ? 9.214 1.898 -10.263 1.00 93.88 109 PHE A N 1
ATOM 829 C CA . PHE A 1 109 ? 10.100 1.711 -11.401 1.00 93.88 109 PHE A CA 1
ATOM 830 C C . PHE A 1 109 ? 9.450 0.772 -12.401 1.00 93.88 109 PHE A C 1
ATOM 832 O O . PHE A 1 109 ? 8.770 -0.183 -12.020 1.00 93.88 109 PHE A O 1
ATOM 839 N N . VAL A 1 110 ? 9.674 1.052 -13.680 1.00 93.31 110 VAL A N 1
ATOM 840 C CA . VAL A 1 110 ? 9.222 0.223 -14.793 1.00 93.31 110 VAL A CA 1
ATOM 841 C C . VAL A 1 110 ? 10.443 -0.113 -15.637 1.00 93.31 110 VAL A C 1
ATOM 843 O O . VAL A 1 110 ? 11.181 0.771 -16.065 1.00 93.31 110 VAL A O 1
ATOM 846 N N . SER A 1 111 ? 10.680 -1.399 -15.863 1.00 92.69 111 SER A N 1
ATOM 847 C CA . SER A 1 111 ? 11.772 -1.871 -16.706 1.00 92.69 111 SER A CA 1
ATOM 848 C C . SER A 1 111 ? 11.600 -1.347 -18.131 1.00 92.69 111 SER A C 1
ATOM 850 O O . SER A 1 111 ? 10.503 -1.393 -18.692 1.00 92.69 111 SER A O 1
ATOM 852 N N . GLY A 1 112 ? 12.682 -0.830 -18.715 1.00 90.00 112 GLY A N 1
ATOM 853 C CA . GLY A 1 112 ? 12.635 -0.173 -20.021 1.00 90.00 112 GLY A CA 1
ATOM 854 C C . GLY A 1 112 ? 12.295 1.319 -19.975 1.00 90.00 112 GLY A C 1
ATOM 855 O O . GLY A 1 112 ? 12.395 1.963 -21.014 1.00 90.00 112 GLY A O 1
ATOM 856 N N . TYR A 1 113 ? 11.924 1.878 -18.816 1.00 88.56 113 TYR A N 1
ATOM 857 C CA . TYR A 1 113 ? 11.644 3.308 -18.680 1.00 88.56 113 TYR A CA 1
ATOM 858 C C . TYR A 1 113 ? 12.866 4.065 -18.148 1.00 88.56 113 TYR A C 1
ATOM 860 O O . TYR A 1 113 ? 13.219 3.988 -16.967 1.00 88.56 113 TYR A O 1
ATOM 868 N N . TYR A 1 114 ? 13.519 4.793 -19.051 1.00 88.31 114 TYR A N 1
ATOM 869 C CA . TYR A 1 114 ? 14.748 5.531 -18.790 1.00 88.31 114 TYR A CA 1
ATOM 870 C C . TYR A 1 114 ? 14.623 6.971 -19.278 1.00 88.31 114 TYR A C 1
ATOM 872 O O . TYR A 1 114 ? 14.000 7.234 -20.303 1.00 88.31 114 TYR A O 1
ATOM 880 N N . VAL A 1 115 ? 15.271 7.892 -18.572 1.00 85.50 115 VAL A N 1
ATOM 881 C CA . VAL A 1 115 ? 15.456 9.285 -18.994 1.00 85.50 115 VAL A CA 1
ATOM 882 C C . VAL A 1 115 ? 16.937 9.597 -18.847 1.00 85.50 115 VAL A C 1
ATOM 884 O O . VAL A 1 115 ? 17.490 9.447 -17.759 1.00 85.50 115 VAL A O 1
ATOM 887 N N . ASN A 1 116 ? 17.590 10.005 -19.939 1.00 90.69 116 ASN A N 1
ATOM 888 C CA . ASN A 1 116 ? 19.034 10.275 -19.972 1.00 90.69 116 ASN A CA 1
ATOM 889 C C . ASN A 1 116 ? 19.864 9.104 -19.403 1.00 90.69 116 ASN A C 1
ATOM 891 O O . ASN A 1 116 ? 20.647 9.287 -18.472 1.00 90.69 116 ASN A O 1
ATOM 895 N N . GLU A 1 117 ? 19.624 7.887 -19.909 1.00 89.44 117 GLU A N 1
ATOM 896 C CA . GLU A 1 117 ? 20.329 6.646 -19.516 1.00 89.44 117 GLU A CA 1
ATOM 897 C C . GLU A 1 117 ? 20.175 6.242 -18.035 1.00 89.44 117 GLU A C 1
ATOM 899 O O . GLU A 1 117 ? 20.795 5.287 -17.571 1.00 89.44 117 GLU A O 1
ATOM 904 N N . SER A 1 118 ? 19.313 6.930 -17.286 1.00 88.75 118 SER A N 1
ATOM 905 C CA . SER A 1 118 ? 19.042 6.661 -15.875 1.00 88.75 118 SER A CA 1
ATOM 906 C C . SER A 1 118 ? 17.626 6.132 -15.690 1.00 88.75 118 SER A C 1
ATOM 908 O O . SER A 1 118 ? 16.715 6.516 -16.425 1.00 88.75 118 SER A O 1
ATOM 910 N N . PHE A 1 119 ? 17.424 5.255 -14.700 1.00 88.31 119 PHE A N 1
ATOM 911 C CA . PHE A 1 119 ? 16.082 4.802 -14.331 1.00 88.31 119 PHE A CA 1
ATOM 912 C C . PHE A 1 119 ? 15.220 6.002 -13.951 1.00 88.31 119 PHE A C 1
ATOM 914 O O . PHE A 1 119 ? 15.553 6.746 -13.026 1.00 88.31 119 PHE A O 1
ATOM 921 N N . ALA A 1 120 ? 14.105 6.164 -14.654 1.00 90.06 120 ALA A N 1
ATOM 922 C CA . ALA A 1 120 ? 13.131 7.190 -14.340 1.00 90.06 120 ALA A CA 1
ATOM 923 C C . ALA A 1 120 ? 12.018 6.602 -13.460 1.00 90.06 120 ALA A C 1
ATOM 925 O O . ALA A 1 120 ? 11.627 5.444 -13.649 1.00 90.06 120 ALA A O 1
ATOM 926 N N . PRO A 1 121 ? 11.496 7.370 -12.488 1.00 91.50 121 PRO A N 1
ATOM 927 C CA . PRO A 1 121 ? 10.338 6.939 -11.724 1.00 91.50 121 PRO A CA 1
ATOM 928 C C . PRO A 1 121 ? 9.118 6.837 -12.647 1.00 91.50 121 PRO A C 1
ATOM 930 O O . PRO A 1 121 ? 8.828 7.753 -13.416 1.00 91.50 121 PRO A O 1
ATOM 933 N N . GLY A 1 122 ? 8.410 5.713 -12.570 1.00 90.38 122 GLY A N 1
ATOM 934 C CA . GLY A 1 122 ? 7.129 5.519 -13.243 1.00 90.38 122 GLY A CA 1
ATOM 935 C C . GLY A 1 122 ? 5.952 6.099 -12.445 1.00 90.38 122 GLY A C 1
ATOM 936 O O . GLY A 1 122 ? 6.148 6.763 -11.423 1.00 90.38 122 GLY A O 1
ATOM 937 N N . PRO A 1 123 ? 4.708 5.811 -12.871 1.00 89.50 123 PRO A N 1
ATOM 938 C CA . PRO A 1 123 ? 3.506 6.193 -12.135 1.00 89.50 123 PRO A CA 1
ATOM 939 C C . PRO A 1 123 ? 3.510 5.662 -10.708 1.00 89.50 123 PRO A C 1
ATOM 941 O O . PRO A 1 123 ? 3.762 4.474 -10.493 1.00 89.50 123 PRO A O 1
ATOM 944 N N . ALA A 1 124 ? 3.152 6.501 -9.734 1.00 90.94 124 ALA A N 1
ATOM 945 C CA . ALA A 1 124 ? 3.075 6.139 -8.317 1.00 90.94 124 ALA A CA 1
ATOM 946 C C . ALA A 1 124 ? 1.853 5.242 -8.015 1.00 90.94 124 ALA A C 1
ATOM 948 O O . ALA A 1 124 ? 0.989 5.552 -7.198 1.00 90.94 124 ALA A O 1
ATOM 949 N N . TRP A 1 125 ? 1.758 4.105 -8.702 1.00 92.19 125 TRP A N 1
ATOM 950 C CA . TRP A 1 125 ? 0.603 3.212 -8.709 1.00 92.19 125 TRP A CA 1
ATOM 951 C C . TRP A 1 125 ? 0.262 2.629 -7.346 1.00 92.19 125 TRP A C 1
ATOM 953 O O . TRP A 1 125 ? -0.908 2.402 -7.051 1.00 92.19 125 TRP A O 1
ATOM 963 N N . ALA A 1 126 ? 1.275 2.417 -6.510 1.00 93.81 126 ALA A N 1
ATOM 964 C CA . ALA A 1 126 ? 1.120 1.906 -5.158 1.00 93.81 126 ALA A CA 1
ATOM 965 C C . ALA A 1 126 ? 0.821 2.996 -4.127 1.00 93.81 126 ALA A C 1
ATOM 967 O O . ALA A 1 126 ? 0.713 2.684 -2.945 1.00 93.81 126 ALA A O 1
ATOM 968 N N . ALA A 1 127 ? 0.693 4.255 -4.549 1.00 92.75 127 ALA A N 1
ATOM 969 C CA . ALA A 1 127 ? 0.492 5.410 -3.688 1.00 92.75 127 ALA A CA 1
ATOM 970 C C . ALA A 1 127 ? -0.926 5.997 -3.839 1.00 92.75 127 ALA A C 1
ATOM 972 O O . ALA A 1 127 ? -1.072 7.152 -4.235 1.00 92.75 127 ALA A O 1
ATOM 973 N N . PRO A 1 128 ? -2.012 5.249 -3.562 1.00 92.19 128 PRO A N 1
ATOM 974 C CA . PRO A 1 128 ? -3.303 5.877 -3.351 1.00 92.19 128 PRO A CA 1
ATOM 975 C C . PRO A 1 128 ? -3.383 6.438 -1.925 1.00 92.19 128 PRO A C 1
ATOM 977 O O . PRO A 1 128 ? -2.926 5.811 -0.967 1.00 92.19 128 PRO A O 1
ATOM 980 N N . LYS A 1 129 ? -3.976 7.621 -1.759 1.00 92.94 129 LYS A N 1
ATOM 981 C CA . LYS A 1 129 ? -4.193 8.199 -0.430 1.00 92.94 129 LYS A CA 1
ATOM 982 C C . LYS A 1 129 ? -5.469 7.616 0.164 1.00 92.94 129 LYS A C 1
ATOM 984 O O . LYS A 1 129 ? -6.540 7.752 -0.421 1.00 92.94 129 LYS A O 1
ATOM 989 N N . LEU A 1 130 ? -5.347 6.959 1.313 1.00 94.25 130 LEU A N 1
ATOM 990 C CA . LEU A 1 130 ? -6.479 6.433 2.070 1.00 94.25 130 LEU A CA 1
ATOM 991 C C . LEU A 1 130 ? -6.943 7.479 3.085 1.00 94.25 130 LEU A C 1
ATOM 993 O O . LEU A 1 130 ? -6.142 7.954 3.896 1.00 94.25 130 LEU A O 1
ATOM 997 N N . SER A 1 131 ? -8.233 7.805 3.078 1.00 95.75 131 SER A N 1
ATOM 998 C CA . SER A 1 131 ? -8.836 8.661 4.096 1.00 95.75 131 SER A CA 1
ATOM 999 C C . SER A 1 131 ? -10.069 8.021 4.733 1.00 95.75 131 SER A C 1
ATOM 1001 O O . SER A 1 131 ? -10.789 7.256 4.092 1.00 95.75 131 SER A O 1
ATOM 1003 N N . ILE A 1 132 ? -10.295 8.323 6.013 1.00 96.56 132 ILE A N 1
ATOM 1004 C CA . ILE A 1 132 ? -11.485 7.931 6.773 1.00 96.56 132 ILE A CA 1
ATOM 1005 C C . ILE A 1 132 ? -12.058 9.194 7.420 1.00 96.56 132 ILE A C 1
ATOM 1007 O O . ILE A 1 132 ? -11.349 9.903 8.134 1.00 96.56 132 ILE A O 1
ATOM 1011 N N . ASP A 1 133 ? -13.326 9.493 7.144 1.00 96.56 133 ASP A N 1
ATOM 1012 C CA . ASP A 1 133 ? -14.023 10.726 7.529 1.00 96.56 133 ASP A CA 1
ATOM 1013 C C . ASP A 1 133 ? -13.215 11.995 7.182 1.00 96.56 133 ASP A C 1
ATOM 1015 O O . ASP A 1 133 ? -13.112 12.940 7.967 1.00 96.56 133 ASP A O 1
ATOM 1019 N N . GLY A 1 134 ? -12.598 11.992 5.993 1.00 95.75 134 GLY A N 1
ATOM 1020 C CA . GLY A 1 134 ? -11.773 13.086 5.468 1.00 95.75 134 GLY A CA 1
ATOM 1021 C C . GLY A 1 134 ? -10.381 13.205 6.100 1.00 95.75 134 GLY A C 1
ATOM 1022 O O . GLY A 1 134 ? -9.625 14.113 5.756 1.00 95.75 134 GLY A O 1
ATOM 1023 N N . GLN A 1 135 ? -10.010 12.311 7.019 1.00 95.69 135 GLN A N 1
ATOM 1024 C CA . GLN A 1 135 ? -8.692 12.300 7.649 1.00 95.69 135 GLN A CA 1
ATOM 1025 C C . GLN A 1 135 ? -7.793 11.258 6.990 1.00 95.69 135 GLN A C 1
ATOM 1027 O O . GLN A 1 135 ? -8.180 10.099 6.859 1.00 95.69 135 GLN A O 1
ATOM 1032 N N . SER A 1 136 ? -6.575 11.658 6.613 1.00 94.50 136 SER A N 1
ATOM 1033 C CA . SER A 1 136 ? -5.586 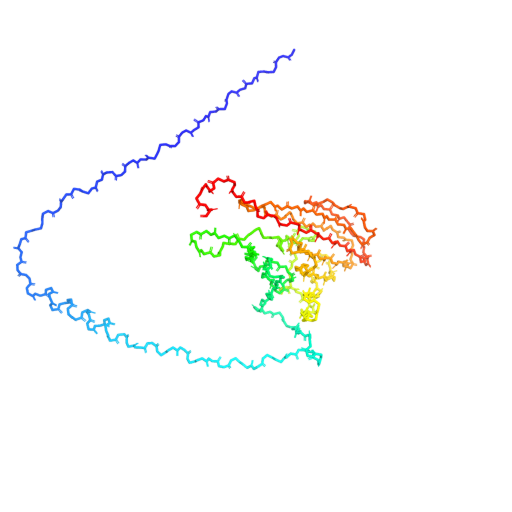10.731 6.056 1.00 94.50 136 SER A CA 1
ATOM 1034 C C . SER A 1 136 ? -5.249 9.647 7.076 1.00 94.50 136 SER A C 1
ATOM 1036 O O . SER A 1 136 ? -4.913 9.949 8.224 1.00 94.50 136 SER A O 1
ATOM 1038 N N . VAL A 1 137 ? -5.329 8.390 6.652 1.00 94.62 137 VAL A N 1
ATOM 1039 C CA . VAL A 1 137 ? -4.919 7.257 7.478 1.00 94.62 137 VAL A CA 1
ATOM 1040 C C . VAL A 1 137 ? -3.396 7.194 7.495 1.00 94.62 137 VAL A C 1
ATOM 1042 O O . VAL A 1 137 ? -2.758 7.305 6.451 1.00 94.62 137 VAL A O 1
ATOM 1045 N N . THR A 1 138 ? -2.828 7.045 8.693 1.00 93.62 138 THR A N 1
ATOM 1046 C CA . THR A 1 138 ? -1.389 6.846 8.892 1.00 93.62 138 THR A CA 1
ATOM 1047 C C . THR A 1 138 ? -1.105 5.870 10.038 1.00 93.62 138 THR A C 1
ATOM 1049 O O . THR A 1 138 ? -1.704 5.942 11.117 1.00 93.62 138 THR A O 1
ATOM 1052 N N . ALA A 1 139 ? -0.156 4.971 9.813 1.00 92.81 139 ALA A N 1
ATOM 1053 C CA . ALA A 1 139 ? 0.405 4.001 10.731 1.00 92.81 139 ALA A CA 1
ATOM 1054 C C . ALA A 1 139 ? 1.232 4.655 11.849 1.00 92.81 139 ALA A C 1
ATOM 1056 O O . ALA A 1 139 ? 1.344 4.073 12.928 1.00 92.81 139 ALA A O 1
ATOM 1057 N N . ALA A 1 140 ? 1.715 5.892 11.666 1.00 91.31 140 ALA A N 1
ATOM 1058 C CA . ALA A 1 140 ? 2.403 6.647 12.721 1.00 91.31 140 ALA A CA 1
ATOM 1059 C C . ALA A 1 140 ? 1.522 6.859 13.968 1.00 91.31 140 ALA A C 1
ATOM 1061 O O . ALA A 1 140 ? 2.014 6.966 15.091 1.00 91.31 140 ALA A O 1
ATOM 1062 N N . GLU A 1 141 ? 0.202 6.889 13.781 1.00 91.31 141 GLU A N 1
ATOM 1063 C CA . GLU A 1 141 ? -0.783 7.040 14.852 1.00 91.31 141 GLU A CA 1
ATOM 1064 C C . GLU A 1 141 ? -1.424 5.710 15.266 1.00 91.31 141 GLU A C 1
ATOM 1066 O O . GLU A 1 141 ? -2.417 5.697 16.002 1.00 91.31 141 GLU A O 1
ATOM 1071 N N . ALA A 1 142 ? -0.908 4.580 14.787 1.00 93.94 142 ALA A N 1
ATOM 1072 C CA . ALA A 1 142 ? -1.543 3.291 14.974 1.00 93.94 142 ALA A CA 1
ATOM 1073 C C . ALA A 1 142 ? -1.090 2.549 16.244 1.00 93.94 142 ALA A C 1
ATOM 1075 O O . ALA A 1 142 ? -0.195 2.954 16.986 1.00 93.94 142 ALA A O 1
ATOM 1076 N N . ARG A 1 143 ? -1.783 1.448 16.539 1.00 96.25 143 ARG A N 1
ATOM 1077 C CA . ARG A 1 143 ? -1.412 0.436 17.539 1.00 96.25 143 ARG A CA 1
ATOM 1078 C C . ARG A 1 143 ? -1.390 -0.935 16.893 1.00 96.25 143 ARG A C 1
ATOM 1080 O O . ARG A 1 143 ? -2.021 -1.124 15.857 1.00 96.25 143 ARG A O 1
ATOM 1087 N N . SER A 1 144 ? -0.737 -1.886 17.560 1.00 95.81 144 SER A N 1
ATOM 1088 C CA . SER A 1 144 ? -0.675 -3.278 17.099 1.00 95.81 144 SER A CA 1
ATOM 1089 C C . SER A 1 144 ? -0.175 -3.356 15.656 1.00 95.81 144 SER A C 1
ATOM 1091 O O . SER A 1 144 ? -0.759 -4.050 14.832 1.00 95.81 144 SER A O 1
ATOM 1093 N N . TYR A 1 145 ? 0.844 -2.547 15.360 1.00 96.62 145 TYR A N 1
ATOM 1094 C CA . TYR A 1 145 ? 1.450 -2.484 14.045 1.00 96.62 145 TYR A CA 1
ATOM 1095 C C . TYR A 1 145 ? 2.202 -3.782 13.762 1.00 96.62 145 TYR A C 1
ATOM 1097 O O . TYR A 1 145 ? 2.929 -4.289 14.615 1.00 96.62 145 TYR A O 1
ATOM 1105 N N . GLU A 1 146 ? 2.030 -4.295 12.557 1.00 96.50 146 GLU A N 1
ATOM 1106 C CA . GLU A 1 146 ? 2.803 -5.398 12.021 1.00 96.50 146 GLU A CA 1
ATOM 1107 C C . GLU A 1 146 ? 2.927 -5.220 10.513 1.00 96.50 146 GLU A C 1
ATOM 1109 O O . GLU A 1 146 ? 1.934 -5.003 9.823 1.00 96.50 146 GLU A O 1
ATOM 1114 N N . GLN A 1 147 ? 4.135 -5.346 9.984 1.00 97.12 147 GLN A N 1
ATOM 1115 C CA . GLN A 1 147 ? 4.360 -5.465 8.553 1.00 97.12 147 GLN A CA 1
ATOM 1116 C C . GLN A 1 147 ? 5.179 -6.717 8.295 1.00 97.12 147 GLN A C 1
ATOM 1118 O O . GLN A 1 147 ? 6.235 -6.914 8.894 1.00 97.12 147 GLN A O 1
ATOM 1123 N N . SER A 1 148 ? 4.670 -7.565 7.411 1.00 97.19 148 SER A N 1
ATOM 1124 C CA . SER A 1 148 ? 5.258 -8.849 7.068 1.00 97.19 148 SER A CA 1
ATOM 1125 C C . SER A 1 148 ? 5.451 -8.963 5.560 1.00 97.19 148 SER A C 1
ATOM 1127 O O . SER A 1 148 ? 4.511 -8.711 4.807 1.00 97.19 148 SER A O 1
ATOM 1129 N N . PHE A 1 149 ? 6.632 -9.380 5.122 1.00 97.69 149 PHE A N 1
ATOM 1130 C CA . PHE A 1 149 ? 6.939 -9.688 3.734 1.00 97.69 149 PHE A CA 1
ATOM 1131 C C . PHE A 1 149 ? 7.179 -11.188 3.576 1.00 97.69 149 PHE A C 1
ATOM 1133 O O . PHE A 1 149 ? 8.142 -11.741 4.110 1.00 97.69 149 PHE A O 1
ATOM 1140 N N . ASP A 1 150 ? 6.270 -11.845 2.860 1.00 97.81 150 ASP A N 1
ATOM 1141 C CA . ASP A 1 150 ? 6.364 -13.262 2.529 1.00 97.81 150 ASP A CA 1
ATOM 1142 C C . ASP A 1 150 ? 7.227 -13.428 1.277 1.00 97.81 150 ASP A C 1
ATOM 1144 O O . ASP A 1 150 ? 6.794 -13.128 0.162 1.00 97.81 150 ASP A O 1
ATOM 1148 N N . LEU A 1 151 ? 8.445 -13.932 1.462 1.00 96.75 151 LEU A N 1
ATOM 1149 C CA . LEU A 1 151 ? 9.435 -14.119 0.403 1.00 96.75 151 LEU A CA 1
ATOM 1150 C C . LEU A 1 151 ? 9.044 -15.224 -0.589 1.00 96.75 151 LEU A C 1
ATOM 1152 O O . LEU A 1 151 ? 9.448 -15.173 -1.752 1.00 96.75 151 LEU A O 1
ATOM 1156 N N . ARG A 1 152 ? 8.230 -16.209 -0.178 1.00 96.88 152 ARG A N 1
ATOM 1157 C CA . ARG A 1 152 ? 7.758 -17.266 -1.090 1.00 96.88 152 ARG A CA 1
ATOM 1158 C C . ARG A 1 152 ? 6.763 -16.694 -2.080 1.00 96.88 152 ARG A C 1
ATOM 1160 O O . ARG A 1 152 ? 6.833 -17.005 -3.268 1.00 96.88 152 ARG A O 1
ATOM 1167 N N . ARG A 1 153 ? 5.839 -15.858 -1.603 1.00 97.25 153 ARG A N 1
ATOM 1168 C CA . ARG A 1 153 ? 4.757 -15.283 -2.418 1.00 97.25 153 ARG A CA 1
ATOM 1169 C C . ARG A 1 153 ? 5.104 -13.924 -3.022 1.00 97.25 153 ARG A C 1
ATOM 1171 O O . ARG A 1 153 ? 4.526 -13.591 -4.054 1.00 97.25 153 ARG A O 1
ATOM 1178 N N . GLY A 1 154 ? 6.101 -13.222 -2.490 1.00 97.19 154 GLY A N 1
ATOM 1179 C CA . GLY A 1 154 ? 6.449 -11.859 -2.893 1.00 97.19 154 GLY A CA 1
ATOM 1180 C C . GLY A 1 154 ? 5.375 -10.858 -2.471 1.00 97.19 154 GLY A C 1
ATOM 1181 O O . GLY A 1 154 ? 5.073 -9.938 -3.221 1.00 97.19 154 GLY A O 1
ATOM 1182 N N . VAL A 1 155 ? 4.753 -11.082 -1.309 1.00 98.25 155 VAL A N 1
ATOM 1183 C CA . VAL A 1 155 ? 3.585 -10.325 -0.841 1.00 98.25 155 VAL A CA 1
ATOM 1184 C C . VAL A 1 155 ? 3.923 -9.580 0.439 1.00 98.25 155 VAL A C 1
ATOM 1186 O O . VAL A 1 155 ? 4.325 -10.199 1.425 1.00 98.25 155 VAL A O 1
ATOM 1189 N N . LEU A 1 156 ? 3.731 -8.261 0.428 1.00 98.38 156 LEU A N 1
ATOM 1190 C CA . LEU A 1 156 ? 3.786 -7.430 1.625 1.00 98.38 156 LEU A CA 1
ATOM 1191 C C . LEU A 1 156 ? 2.388 -7.327 2.223 1.00 98.38 156 LEU A C 1
ATOM 1193 O O . LEU A 1 156 ? 1.433 -7.021 1.512 1.00 98.38 156 LEU A O 1
ATOM 1197 N N . VAL A 1 157 ? 2.280 -7.552 3.527 1.00 98.31 157 VAL A N 1
ATOM 1198 C CA . VAL A 1 157 ? 1.057 -7.310 4.288 1.00 98.31 157 VAL A CA 1
ATOM 1199 C C . VAL A 1 157 ? 1.373 -6.405 5.465 1.00 98.31 157 VAL A C 1
ATOM 1201 O O . VAL A 1 157 ? 2.211 -6.743 6.296 1.00 98.31 157 VAL A O 1
ATOM 1204 N N . THR A 1 158 ? 0.676 -5.281 5.551 1.00 98.06 158 THR A N 1
ATOM 1205 C CA . THR A 1 158 ? 0.730 -4.344 6.671 1.00 98.06 158 THR A CA 1
ATOM 1206 C C . THR A 1 158 ? -0.593 -4.405 7.422 1.00 98.06 158 THR A C 1
ATOM 1208 O O . THR A 1 158 ? -1.651 -4.279 6.814 1.00 98.06 158 THR A O 1
ATOM 1211 N N . ARG A 1 159 ? -0.554 -4.580 8.742 1.00 98.31 159 ARG A N 1
ATOM 1212 C CA . ARG A 1 159 ? -1.717 -4.587 9.634 1.00 98.31 159 ARG A CA 1
ATOM 1213 C C . ARG A 1 159 ? -1.511 -3.605 10.766 1.00 98.31 159 ARG A C 1
ATOM 1215 O O . ARG A 1 159 ? -0.437 -3.555 11.358 1.00 98.31 159 ARG A O 1
ATOM 1222 N N . TYR A 1 160 ? -2.549 -2.854 11.099 1.00 98.00 160 TYR A N 1
ATOM 1223 C CA . TYR A 1 160 ? -2.540 -2.002 12.279 1.00 98.00 160 TYR A CA 1
ATOM 1224 C C . TYR A 1 160 ? -3.946 -1.569 12.687 1.00 98.00 160 TYR A C 1
ATOM 1226 O O . TYR A 1 160 ? -4.926 -1.719 11.962 1.00 98.00 160 TYR A O 1
ATOM 1234 N N . VAL A 1 161 ? -4.046 -0.995 13.882 1.00 98.06 161 VAL A N 1
ATOM 1235 C CA . VAL A 1 161 ? -5.263 -0.371 14.398 1.00 98.06 161 VAL A CA 1
ATOM 1236 C C . VAL A 1 161 ? -5.075 1.139 14.404 1.00 98.06 161 VAL A C 1
ATOM 1238 O O . VAL A 1 161 ? -4.370 1.677 15.261 1.00 98.06 161 VAL A O 1
ATOM 1241 N N . TRP A 1 162 ? -5.734 1.834 13.483 1.00 97.56 162 TRP A N 1
ATOM 1242 C CA . TRP A 1 162 ? -5.727 3.290 13.426 1.00 97.56 162 TRP A CA 1
ATOM 1243 C C . TRP A 1 162 ? -6.555 3.872 14.578 1.00 97.56 162 TRP A C 1
ATOM 1245 O O . TRP A 1 162 ? -7.697 3.468 14.821 1.00 97.56 162 TRP A O 1
ATOM 1255 N N . ARG A 1 163 ? -5.951 4.781 15.355 1.00 96.50 163 ARG A N 1
ATOM 1256 C CA . ARG A 1 163 ? -6.491 5.220 16.655 1.00 96.50 163 ARG A CA 1
ATOM 1257 C C . ARG A 1 163 ? -7.458 6.395 16.581 1.00 96.50 163 ARG A C 1
ATOM 1259 O O . ARG A 1 163 ? -8.123 6.662 17.587 1.00 96.50 163 ARG A O 1
ATOM 1266 N N . ARG A 1 164 ? -7.509 7.116 15.458 1.00 94.88 164 ARG A N 1
ATOM 1267 C CA . ARG A 1 164 ? -8.455 8.226 15.284 1.00 94.88 164 ARG A CA 1
ATOM 1268 C C . ARG A 1 164 ? -9.890 7.711 15.276 1.00 94.88 164 ARG A C 1
ATOM 1270 O O . ARG A 1 164 ? -10.132 6.510 15.349 1.00 94.88 164 ARG A O 1
ATOM 1277 N N . LYS A 1 165 ? -10.857 8.627 15.315 1.00 93.44 165 LYS A N 1
ATOM 1278 C CA . LYS A 1 165 ? -12.276 8.264 15.334 1.00 93.44 165 LYS A CA 1
ATOM 1279 C C . LYS A 1 165 ? -12.803 8.220 13.892 1.00 93.44 165 LYS A C 1
ATOM 1281 O O . LYS A 1 165 ? -12.643 9.229 13.219 1.00 93.44 165 LYS A O 1
ATOM 1286 N N . PRO A 1 166 ? -13.466 7.124 13.482 1.00 95.94 166 PRO A N 1
ATOM 1287 C CA . PRO A 1 166 ? -13.650 5.881 14.228 1.00 95.94 166 PRO A CA 1
ATOM 1288 C C . PRO A 1 166 ? -12.377 5.029 14.247 1.00 95.94 166 PRO A C 1
ATOM 1290 O O . PRO A 1 166 ? -11.654 4.934 13.257 1.00 95.94 166 PRO A O 1
ATOM 1293 N N . ARG A 1 167 ? -12.134 4.362 15.386 1.00 97.75 167 ARG A N 1
ATOM 1294 C CA . ARG A 1 167 ? -11.043 3.387 15.503 1.00 97.75 167 ARG A CA 1
ATOM 1295 C C . ARG A 1 167 ? -11.236 2.349 14.406 1.00 97.75 167 ARG A C 1
ATOM 1297 O O . ARG A 1 167 ? -12.315 1.769 14.350 1.00 97.75 167 ARG A O 1
ATOM 1304 N N . THR A 1 168 ? -10.218 2.094 13.595 1.00 98.19 168 THR A N 1
ATOM 1305 C CA . THR A 1 168 ? -10.356 1.230 12.416 1.00 98.19 168 THR A CA 1
ATOM 1306 C C . THR A 1 168 ? -9.211 0.236 12.348 1.00 98.19 168 THR A C 1
ATOM 1308 O O . THR A 1 168 ? -8.051 0.613 12.490 1.00 98.19 168 THR A O 1
ATOM 1311 N N . GLU A 1 169 ? -9.536 -1.041 12.172 1.00 98.50 169 GLU A N 1
ATOM 1312 C CA . GLU A 1 169 ? -8.542 -2.055 11.819 1.00 98.50 169 GLU A CA 1
ATOM 1313 C C . GLU A 1 169 ? -8.244 -1.929 10.331 1.00 98.50 169 GLU A C 1
ATOM 1315 O O . GLU A 1 169 ? -9.171 -1.891 9.519 1.00 98.50 169 GLU A O 1
ATOM 1320 N N . VAL A 1 170 ? -6.963 -1.834 9.997 1.00 98.19 170 VAL A N 1
ATOM 1321 C CA . VAL A 1 170 ? -6.465 -1.643 8.640 1.00 98.19 170 VAL A CA 1
ATOM 1322 C C . VAL A 1 170 ? -5.557 -2.811 8.305 1.00 98.19 170 VAL A C 1
ATOM 1324 O O . VAL A 1 170 ? -4.648 -3.142 9.066 1.00 98.19 170 VAL A O 1
ATOM 1327 N N . GLU A 1 171 ? -5.806 -3.432 7.161 1.00 98.56 171 GLU A N 1
ATOM 1328 C CA . GLU A 1 171 ? -4.934 -4.431 6.564 1.00 98.56 171 GLU A CA 1
ATOM 1329 C C . GLU A 1 171 ? -4.721 -4.085 5.095 1.00 98.56 171 GLU A C 1
ATOM 1331 O O . GLU A 1 171 ? -5.675 -3.952 4.333 1.00 98.56 171 GLU A O 1
ATOM 1336 N N . ILE A 1 172 ? -3.465 -3.922 4.702 1.00 98.06 172 ILE A N 1
ATOM 1337 C CA . ILE A 1 172 ? -3.065 -3.566 3.347 1.00 98.06 172 ILE A CA 1
ATOM 1338 C C . ILE A 1 172 ? -2.170 -4.677 2.823 1.00 98.06 172 ILE A C 1
ATOM 1340 O O . ILE A 1 172 ? -1.163 -5.006 3.442 1.00 98.06 172 ILE A O 1
ATOM 1344 N N . THR A 1 173 ? -2.539 -5.253 1.685 1.00 98.44 173 THR A N 1
ATOM 1345 C CA . THR A 1 173 ? -1.717 -6.208 0.943 1.00 98.44 173 THR A CA 1
ATOM 1346 C C . THR A 1 173 ? -1.226 -5.549 -0.337 1.00 98.44 173 THR A C 1
ATOM 1348 O O . THR A 1 173 ? -2.027 -4.980 -1.075 1.00 98.44 173 THR A O 1
ATOM 1351 N N . LEU A 1 174 ? 0.069 -5.645 -0.618 1.00 98.12 174 LEU A N 1
ATOM 1352 C CA . LEU A 1 174 ? 0.703 -5.053 -1.793 1.00 98.12 174 LEU A CA 1
ATOM 1353 C C . LEU A 1 174 ? 1.642 -6.068 -2.444 1.00 98.12 174 LEU A C 1
ATOM 1355 O O . LEU A 1 174 ? 2.487 -6.659 -1.767 1.00 98.12 174 LEU A O 1
ATOM 1359 N N . PHE A 1 175 ? 1.520 -6.249 -3.759 1.00 97.94 175 PHE A N 1
ATOM 1360 C CA . PHE A 1 175 ? 2.497 -7.001 -4.547 1.00 97.94 175 PHE A CA 1
ATOM 1361 C C . PHE A 1 175 ? 2.424 -6.668 -6.047 1.00 97.94 175 PHE A C 1
ATOM 1363 O O . PHE A 1 175 ? 1.333 -6.544 -6.605 1.00 97.94 175 PHE A O 1
ATOM 1370 N N . PRO A 1 176 ? 3.571 -6.584 -6.738 1.00 97.50 176 PRO A N 1
ATOM 1371 C CA . PRO A 1 176 ? 3.645 -6.763 -8.185 1.00 97.50 176 PRO A CA 1
ATOM 1372 C C . PRO A 1 176 ? 3.403 -8.237 -8.547 1.00 97.50 176 PRO A C 1
ATOM 1374 O O . PRO A 1 176 ? 4.059 -9.135 -8.012 1.00 97.50 176 PRO A O 1
ATOM 1377 N N . ALA A 1 177 ? 2.455 -8.520 -9.437 1.00 97.00 177 ALA A N 1
ATOM 1378 C CA . ALA A 1 177 ? 2.119 -9.882 -9.832 1.00 97.00 177 ALA A CA 1
ATOM 1379 C C . ALA A 1 177 ? 3.260 -10.515 -10.641 1.00 97.00 177 ALA A C 1
ATOM 1381 O O . ALA A 1 177 ? 3.812 -9.909 -11.550 1.00 97.00 177 ALA A O 1
ATOM 1382 N N . ARG A 1 178 ? 3.628 -11.762 -10.332 1.00 96.12 178 ARG A N 1
ATOM 1383 C CA . ARG A 1 178 ? 4.687 -12.474 -11.077 1.00 96.12 178 ARG A CA 1
ATOM 1384 C C . ARG A 1 178 ? 4.199 -13.168 -12.347 1.00 96.12 178 ARG A C 1
ATOM 1386 O O . ARG A 1 178 ? 4.999 -13.426 -13.234 1.00 96.12 178 ARG A O 1
ATOM 1393 N N . HIS A 1 179 ? 2.909 -13.491 -12.420 1.00 96.19 179 HIS A N 1
ATOM 1394 C CA . HIS A 1 179 ? 2.313 -14.152 -13.587 1.00 96.19 179 HIS A CA 1
ATOM 1395 C C . HIS A 1 179 ? 1.899 -13.162 -14.684 1.00 96.19 179 HIS A C 1
ATOM 1397 O O . HIS A 1 179 ? 1.749 -13.566 -15.831 1.00 96.19 179 HIS A O 1
ATOM 1403 N N . ASP A 1 180 ? 1.731 -11.886 -14.332 1.00 96.50 180 ASP A N 1
ATOM 1404 C CA . ASP A 1 180 ? 1.505 -10.785 -15.262 1.00 96.50 180 ASP A CA 1
ATOM 1405 C C . ASP A 1 180 ? 2.467 -9.647 -14.885 1.00 96.50 180 ASP A C 1
ATOM 1407 O O . ASP A 1 180 ? 2.253 -8.987 -13.862 1.00 96.50 180 ASP A O 1
ATOM 1411 N N . PRO A 1 181 ? 3.548 -9.429 -15.658 1.00 95.31 181 PRO A N 1
ATOM 1412 C CA . PRO A 1 181 ? 4.570 -8.455 -15.307 1.00 95.31 181 PRO A CA 1
ATOM 1413 C C . PRO A 1 181 ? 4.023 -7.027 -15.223 1.00 95.31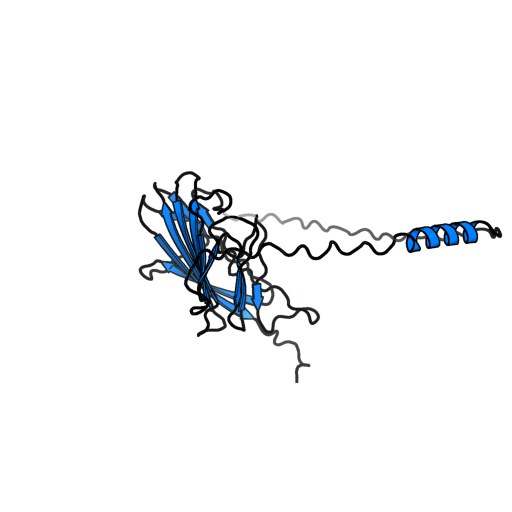 181 PRO A C 1
ATOM 1415 O O . PRO A 1 181 ? 4.571 -6.237 -14.461 1.00 95.31 181 PRO A O 1
ATOM 1418 N N . HIS A 1 182 ? 2.937 -6.705 -15.932 1.00 94.75 182 HIS A N 1
ATOM 1419 C CA . HIS A 1 182 ? 2.361 -5.360 -16.002 1.00 94.75 182 HIS A CA 1
ATOM 1420 C C . HIS A 1 182 ? 1.378 -5.051 -14.870 1.00 94.75 182 HIS A C 1
ATOM 1422 O O . HIS A 1 182 ? 0.870 -3.930 -14.802 1.00 94.75 182 HIS A O 1
ATOM 1428 N N . LEU A 1 183 ? 1.096 -6.021 -13.996 1.00 95.62 183 LEU A N 1
ATOM 1429 C CA . LEU A 1 183 ? 0.052 -5.915 -12.988 1.00 95.62 183 LEU A CA 1
ATOM 1430 C C . LEU A 1 183 ? 0.625 -5.662 -11.588 1.00 95.62 183 LEU A C 1
ATOM 1432 O O . LEU A 1 183 ? 1.290 -6.513 -10.998 1.00 95.62 183 LEU A O 1
ATOM 1436 N N . GLY A 1 184 ? 0.285 -4.513 -11.012 1.00 96.06 184 GLY A N 1
ATOM 1437 C CA . GLY A 1 184 ? 0.379 -4.243 -9.579 1.00 96.06 184 GLY A CA 1
ATOM 1438 C C . GLY A 1 184 ? -0.950 -4.519 -8.875 1.00 96.06 184 GLY A C 1
ATOM 1439 O O . GLY A 1 184 ? -2.016 -4.229 -9.419 1.00 96.06 184 GLY A O 1
ATOM 1440 N N . VAL A 1 185 ? -0.911 -5.067 -7.660 1.00 96.81 185 VAL A N 1
ATOM 1441 C CA . VAL A 1 185 ? -2.112 -5.330 -6.856 1.00 96.81 185 VAL A CA 1
ATOM 1442 C C . VAL A 1 185 ? -1.993 -4.664 -5.495 1.00 96.81 185 VAL A C 1
ATOM 1444 O O . VAL A 1 185 ? -1.002 -4.849 -4.788 1.00 96.81 185 VAL A O 1
ATOM 1447 N N . ILE A 1 186 ? -3.042 -3.933 -5.121 1.00 96.94 186 ILE A N 1
ATOM 1448 C CA . ILE A 1 186 ? -3.249 -3.394 -3.777 1.00 96.94 186 ILE A CA 1
ATOM 1449 C C . ILE A 1 186 ? -4.577 -3.938 -3.275 1.00 96.94 186 ILE A C 1
ATOM 1451 O O . ILE A 1 186 ? -5.596 -3.789 -3.942 1.00 96.94 186 ILE A O 1
ATOM 1455 N N . GLN A 1 187 ? -4.595 -4.536 -2.095 1.00 97.25 187 GLN A N 1
ATOM 1456 C CA . GLN A 1 187 ? -5.833 -4.863 -1.406 1.00 97.25 187 GLN A CA 1
ATOM 1457 C C . GLN A 1 187 ? -5.880 -4.111 -0.085 1.00 97.25 187 GLN A C 1
ATOM 1459 O O . GLN A 1 187 ? -4.973 -4.240 0.730 1.00 97.25 187 GLN A O 1
ATOM 1464 N N . VAL A 1 188 ? -6.941 -3.340 0.126 1.00 97.19 188 VAL A N 1
ATOM 1465 C CA . VAL A 1 188 ? -7.190 -2.599 1.361 1.00 97.19 188 VAL A CA 1
ATOM 1466 C C . VAL A 1 188 ? -8.397 -3.221 2.039 1.00 97.19 188 VAL A C 1
ATOM 1468 O O . VAL A 1 188 ? -9.484 -3.267 1.467 1.00 97.19 188 VAL A O 1
ATOM 1471 N N . ALA A 1 189 ? -8.209 -3.698 3.262 1.00 98.06 189 ALA A N 1
ATOM 1472 C CA . ALA A 1 189 ? -9.265 -4.204 4.113 1.00 98.06 189 ALA A CA 1
ATOM 1473 C C . ALA A 1 189 ? -9.416 -3.317 5.353 1.00 98.06 189 ALA A C 1
ATOM 1475 O O . ALA A 1 189 ? -8.443 -3.037 6.052 1.00 98.06 189 ALA A O 1
ATOM 1476 N N . LEU A 1 190 ? -10.647 -2.884 5.626 1.00 98.12 190 LEU A N 1
ATOM 1477 C CA . LEU A 1 190 ? -10.982 -1.962 6.709 1.00 98.12 190 LEU A CA 1
ATOM 1478 C C . LEU A 1 190 ? -12.100 -2.540 7.565 1.00 98.12 190 LEU A C 1
ATOM 1480 O O . LEU A 1 190 ? -13.086 -3.049 7.040 1.00 98.12 190 LEU A O 1
ATOM 1484 N N . THR A 1 191 ? -11.966 -2.431 8.885 1.00 98.38 191 THR A N 1
ATOM 1485 C CA . THR A 1 191 ? -13.039 -2.770 9.833 1.00 98.38 191 THR A CA 1
ATOM 1486 C C . THR A 1 191 ? -13.193 -1.630 10.841 1.00 98.38 191 THR A C 1
ATOM 1488 O O . THR A 1 191 ? -12.471 -1.590 11.845 1.00 98.38 191 THR A O 1
ATOM 1491 N N . PRO A 1 192 ? -14.079 -0.650 10.585 1.00 98.06 192 PRO A N 1
ATOM 1492 C CA . PRO A 1 192 ? -14.235 0.495 11.469 1.00 98.06 192 PRO A CA 1
ATOM 1493 C C . PRO A 1 192 ? -15.111 0.128 12.675 1.00 98.06 192 PRO A C 1
ATOM 1495 O O . PRO A 1 192 ? -16.108 -0.580 12.568 1.00 98.06 192 PRO A O 1
ATOM 1498 N N . ALA A 1 193 ? -14.773 0.614 13.867 1.00 97.75 193 ALA A N 1
ATOM 1499 C CA . ALA A 1 193 ? -15.513 0.318 15.099 1.00 97.75 193 ALA A CA 1
ATOM 1500 C C . ALA A 1 193 ? -16.902 0.983 15.147 1.00 97.75 193 ALA A C 1
ATOM 1502 O O . ALA A 1 193 ? -17.741 0.615 15.974 1.00 97.75 193 ALA A O 1
ATOM 1503 N N . ARG A 1 194 ? -17.122 1.988 14.295 1.00 97.50 194 ARG A N 1
ATOM 1504 C CA . ARG A 1 194 ? -18.385 2.696 14.060 1.00 97.50 194 ARG A CA 1
ATOM 1505 C C . ARG A 1 194 ? -18.535 2.925 12.557 1.00 97.50 194 ARG A C 1
ATOM 1507 O O . ARG A 1 194 ? -17.598 2.663 11.816 1.00 97.50 194 ARG A O 1
ATOM 1514 N N . GLN A 1 195 ? -19.694 3.409 12.135 1.00 97.88 195 GLN A N 1
ATOM 1515 C CA . GLN A 1 195 ? -19.901 3.855 10.762 1.00 97.88 195 GLN A CA 1
ATOM 1516 C C . GLN A 1 195 ? -18.854 4.909 10.376 1.00 97.88 195 GLN A C 1
ATOM 1518 O O . GLN A 1 195 ? -18.488 5.734 11.219 1.00 97.88 195 GLN A O 1
ATOM 1523 N N . ALA A 1 196 ? -18.363 4.837 9.142 1.00 97.50 196 ALA A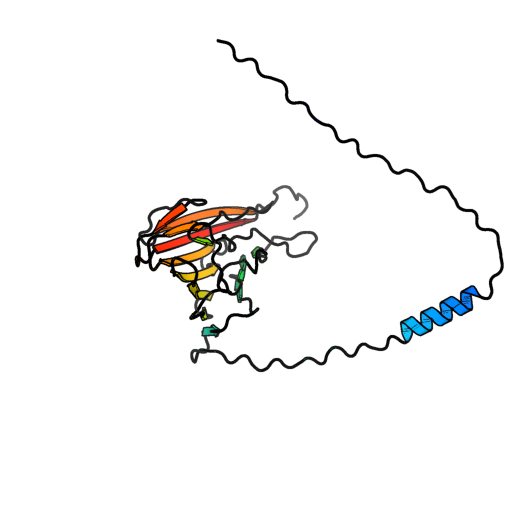 N 1
ATOM 1524 C CA . ALA A 1 196 ? -17.289 5.688 8.641 1.00 97.50 196 ALA A CA 1
ATOM 1525 C C . ALA A 1 196 ? -17.452 5.926 7.139 1.00 97.50 196 ALA A C 1
ATOM 1527 O O . ALA A 1 196 ? -17.891 5.023 6.427 1.00 97.50 196 ALA A O 1
ATOM 1528 N N . ARG A 1 197 ? -17.039 7.091 6.641 1.00 97.06 197 ARG A N 1
ATOM 1529 C CA . ARG A 1 197 ? -16.850 7.322 5.203 1.00 97.06 197 ARG A CA 1
ATOM 1530 C C . ARG A 1 197 ? -15.398 7.092 4.839 1.00 97.06 197 ARG A C 1
ATOM 1532 O O . ARG A 1 197 ? -14.512 7.588 5.522 1.00 97.06 197 ARG A O 1
ATOM 1539 N N . VAL A 1 198 ? -15.151 6.344 3.777 1.00 95.25 198 VAL A N 1
ATOM 1540 C CA . VAL A 1 198 ? -13.805 6.000 3.319 1.00 95.25 198 VAL A CA 1
ATOM 1541 C C . VAL A 1 198 ? -13.611 6.512 1.908 1.00 95.25 198 VAL A C 1
ATOM 1543 O O . VAL A 1 198 ? -14.469 6.289 1.058 1.00 95.25 198 VAL A O 1
ATOM 1546 N N . SER A 1 199 ? -12.469 7.144 1.652 1.00 94.44 199 SER A N 1
ATOM 1547 C CA . SER A 1 199 ? -12.033 7.475 0.300 1.00 94.44 199 SER A CA 1
ATOM 1548 C C . SER A 1 199 ? -10.672 6.866 -0.004 1.00 94.44 199 SER A C 1
ATOM 1550 O O . SER A 1 199 ? -9.822 6.708 0.877 1.00 94.44 199 SER A O 1
ATOM 1552 N N . LEU A 1 200 ? -10.477 6.533 -1.275 1.00 92.25 200 LEU A N 1
ATOM 1553 C CA . LEU A 1 200 ? -9.191 6.141 -1.823 1.00 92.25 200 LEU A CA 1
ATOM 1554 C C . LEU A 1 200 ? -8.931 6.988 -3.066 1.00 92.25 200 LEU A C 1
ATOM 1556 O O . LEU A 1 200 ? -9.701 6.930 -4.028 1.00 92.25 200 LEU A O 1
ATOM 1560 N N . ASP A 1 201 ? -7.865 7.778 -3.049 1.00 90.44 201 ASP A N 1
ATOM 1561 C CA . ASP A 1 201 ? -7.570 8.670 -4.167 1.00 90.44 201 ASP A CA 1
ATOM 1562 C C . ASP A 1 201 ? -7.151 7.889 -5.424 1.00 90.44 201 ASP A C 1
ATOM 1564 O O . ASP A 1 201 ? -6.761 6.710 -5.387 1.00 90.44 201 ASP A O 1
ATOM 1568 N N . ALA A 1 202 ? -7.263 8.565 -6.568 1.00 81.31 202 ALA A N 1
ATOM 1569 C CA . ALA A 1 202 ? -6.773 8.056 -7.839 1.00 81.31 202 ALA A CA 1
ATOM 1570 C C . ALA A 1 202 ? -5.244 7.926 -7.822 1.00 81.31 202 ALA A C 1
ATOM 1572 O O . ALA A 1 202 ? -4.545 8.664 -7.128 1.00 81.31 202 ALA A O 1
ATOM 1573 N N . VAL A 1 203 ? -4.726 7.015 -8.643 1.00 79.81 203 VAL A N 1
ATOM 1574 C CA . VAL A 1 203 ? -3.299 6.999 -8.976 1.00 79.81 203 VAL A CA 1
ATOM 1575 C C . VAL A 1 203 ? -3.023 8.157 -9.929 1.00 79.81 203 VAL A C 1
ATOM 1577 O O . VAL A 1 203 ? -3.693 8.282 -10.955 1.00 79.81 203 VAL A O 1
ATOM 1580 N N . ALA A 1 204 ? -2.033 8.987 -9.607 1.00 77.06 204 ALA A N 1
ATOM 1581 C CA . ALA A 1 204 ? -1.586 10.032 -10.517 1.00 77.06 204 ALA A CA 1
ATOM 1582 C C . ALA A 1 204 ? -0.884 9.396 -11.735 1.00 77.06 204 ALA A C 1
ATOM 1584 O O . ALA A 1 204 ? 0.023 8.576 -11.547 1.00 77.06 204 ALA A O 1
ATOM 1585 N N . PRO A 1 205 ? -1.284 9.734 -12.973 1.00 76.06 205 PRO A N 1
ATOM 1586 C CA . PRO A 1 205 ? -0.551 9.303 -14.153 1.00 76.06 205 PRO A CA 1
ATOM 1587 C C . PRO A 1 205 ? 0.826 9.979 -14.196 1.00 76.06 205 PRO A C 1
ATOM 1589 O O . PRO A 1 205 ? 1.001 11.091 -13.697 1.00 76.06 205 PRO A O 1
ATOM 1592 N N . THR A 1 206 ? 1.784 9.325 -14.846 1.00 78.44 206 THR A N 1
ATOM 1593 C CA . THR A 1 206 ? 3.076 9.920 -15.210 1.00 78.44 206 THR A CA 1
ATOM 1594 C C . THR A 1 206 ? 3.155 9.982 -16.725 1.00 78.44 206 THR A C 1
ATOM 1596 O O . THR A 1 206 ? 2.671 9.080 -17.411 1.00 78.44 206 THR A O 1
ATOM 1599 N N . GLU A 1 207 ? 3.740 11.055 -17.251 1.00 78.12 207 GLU A N 1
ATOM 1600 C CA . GLU A 1 207 ? 3.983 11.208 -18.684 1.00 78.12 207 GLU A CA 1
ATOM 1601 C C . GLU A 1 207 ? 4.709 9.971 -19.250 1.00 78.12 207 GLU A C 1
ATOM 1603 O O . GLU A 1 207 ? 5.553 9.378 -18.582 1.00 78.12 207 GLU A O 1
ATOM 1608 N N . GLY A 1 208 ? 4.312 9.517 -20.442 1.00 74.12 208 GLY A N 1
ATOM 1609 C CA . GLY A 1 208 ? 4.886 8.326 -21.087 1.00 74.12 208 GLY A CA 1
ATOM 1610 C C . GLY A 1 208 ? 4.426 6.966 -20.534 1.00 74.12 208 GLY A C 1
ATOM 1611 O O . GLY A 1 208 ? 4.755 5.930 -21.112 1.00 74.12 208 GLY A O 1
ATOM 1612 N N . CYS A 1 209 ? 3.629 6.922 -19.461 1.00 78.94 209 CYS A N 1
ATOM 1613 C CA . CYS A 1 209 ? 3.117 5.670 -18.896 1.00 78.94 209 CYS A CA 1
ATOM 1614 C C . CYS A 1 209 ? 1.591 5.676 -18.771 1.00 78.94 209 CYS A C 1
ATOM 1616 O O . CYS A 1 209 ? 1.003 6.455 -18.021 1.00 78.94 209 CYS A O 1
ATOM 1618 N N . ALA A 1 210 ? 0.941 4.741 -19.465 1.00 79.50 210 ALA A N 1
ATOM 1619 C CA . ALA A 1 210 ? -0.488 4.517 -19.320 1.00 79.50 210 ALA A CA 1
ATOM 1620 C C . ALA A 1 210 ? -0.765 3.662 -18.076 1.00 79.50 210 ALA A C 1
ATOM 1622 O O . ALA A 1 210 ? -0.119 2.634 -17.854 1.00 79.50 210 ALA A O 1
ATOM 1623 N N . VAL A 1 211 ? -1.758 4.082 -17.292 1.00 83.81 211 VAL A N 1
ATOM 1624 C CA . VAL A 1 211 ? -2.229 3.369 -16.102 1.00 83.81 211 VAL A CA 1
ATOM 1625 C C . VAL A 1 211 ? -3.685 2.973 -16.314 1.00 83.81 211 VAL A C 1
ATOM 1627 O O . VAL A 1 211 ? -4.545 3.829 -16.513 1.00 83.81 211 VAL A O 1
ATOM 1630 N N . ALA A 1 212 ? -3.965 1.675 -16.254 1.00 85.12 212 ALA A N 1
ATOM 1631 C CA . ALA A 1 212 ? -5.316 1.133 -16.212 1.00 85.12 212 ALA A CA 1
ATOM 1632 C C . ALA A 1 212 ? -5.642 0.714 -14.777 1.00 85.12 212 ALA A C 1
ATOM 1634 O O . ALA A 1 212 ? -4.862 0.004 -14.145 1.00 85.12 212 ALA A O 1
ATOM 1635 N N . LEU A 1 213 ? -6.797 1.139 -14.268 1.00 87.12 213 LEU A N 1
ATOM 1636 C CA . LEU A 1 213 ? -7.242 0.840 -12.910 1.00 87.12 213 LEU A CA 1
ATOM 1637 C C . LEU A 1 213 ? -8.549 0.060 -12.954 1.00 87.12 213 LEU A C 1
ATOM 1639 O O . LEU A 1 213 ? -9.498 0.463 -13.626 1.00 87.12 213 LEU A O 1
ATOM 1643 N N . VAL A 1 214 ? -8.600 -1.039 -12.208 1.00 89.69 214 VAL A N 1
ATOM 1644 C CA . VAL A 1 214 ? -9.839 -1.772 -11.948 1.00 89.69 214 VAL A CA 1
ATOM 1645 C C . VAL A 1 214 ? -9.958 -1.980 -10.451 1.00 89.69 214 VAL A C 1
ATOM 1647 O O . VAL A 1 214 ? -9.127 -2.651 -9.844 1.00 89.69 214 VAL A O 1
ATOM 1650 N N . ASP A 1 215 ? -11.018 -1.432 -9.873 1.00 90.94 215 ASP A N 1
ATOM 1651 C CA . ASP A 1 215 ? -11.334 -1.571 -8.460 1.00 90.94 215 ASP A CA 1
ATOM 1652 C C . ASP A 1 215 ? -12.482 -2.575 -8.287 1.00 90.94 215 ASP A C 1
ATOM 1654 O O . ASP A 1 215 ? -13.497 -2.516 -8.987 1.00 90.94 215 ASP A O 1
ATOM 1658 N N . ARG A 1 216 ? -12.321 -3.532 -7.369 1.00 92.00 216 ARG A N 1
ATOM 1659 C CA . ARG A 1 216 ? -13.332 -4.553 -7.054 1.00 92.00 216 ARG A CA 1
ATOM 1660 C C . ARG A 1 216 ? -13.507 -4.731 -5.557 1.00 92.00 216 ARG A C 1
ATOM 1662 O O . ARG A 1 216 ? -12.521 -4.773 -4.823 1.00 92.00 216 ARG A O 1
ATOM 1669 N N . GLN A 1 217 ? -14.744 -4.898 -5.106 1.00 93.19 217 GLN A N 1
ATOM 1670 C CA . GLN A 1 217 ? -15.023 -5.308 -3.730 1.00 93.19 217 GLN A CA 1
ATOM 1671 C C . GLN A 1 217 ? -14.733 -6.807 -3.527 1.00 93.19 217 GLN A C 1
ATOM 1673 O O . GLN A 1 217 ? -14.488 -7.539 -4.489 1.00 93.19 217 GLN A O 1
ATOM 1678 N N . ALA A 1 218 ? -14.775 -7.283 -2.277 1.00 87.81 218 ALA A N 1
ATOM 1679 C CA . ALA A 1 218 ? -14.588 -8.704 -1.943 1.00 87.81 218 ALA A CA 1
ATOM 1680 C C . ALA A 1 218 ? -15.527 -9.661 -2.700 1.00 87.81 218 ALA A C 1
ATOM 1682 O O . ALA A 1 218 ? -15.130 -10.783 -3.000 1.00 87.81 218 ALA A O 1
ATOM 1683 N N . ASP A 1 219 ? -16.752 -9.234 -3.010 1.00 89.19 219 ASP A N 1
ATOM 1684 C CA . ASP A 1 219 ? -17.730 -10.018 -3.776 1.00 89.19 219 ASP A CA 1
ATOM 1685 C C . ASP A 1 219 ? -17.514 -9.941 -5.303 1.00 89.19 219 ASP A C 1
ATOM 1687 O O . ASP A 1 219 ? -18.275 -10.516 -6.079 1.00 89.19 219 ASP A O 1
ATOM 1691 N N . GLY A 1 220 ? -16.468 -9.236 -5.745 1.00 88.50 220 GLY A N 1
ATOM 1692 C CA . GLY A 1 220 ? -16.119 -9.039 -7.147 1.00 88.50 220 GLY A CA 1
ATOM 1693 C C . GLY A 1 220 ? -16.869 -7.896 -7.834 1.00 88.50 220 GLY A C 1
ATOM 1694 O O . GLY A 1 220 ? -16.563 -7.613 -9.001 1.00 88.50 220 GLY A O 1
ATOM 1695 N N . THR A 1 221 ? -17.803 -7.223 -7.148 1.00 88.69 221 THR A N 1
ATOM 1696 C CA . THR A 1 221 ? -18.529 -6.075 -7.707 1.00 88.69 221 THR A CA 1
ATOM 1697 C C . THR A 1 221 ? -17.558 -4.945 -8.064 1.00 88.69 221 THR A C 1
ATOM 1699 O O . THR A 1 221 ? -16.643 -4.652 -7.286 1.00 88.69 221 THR A O 1
ATOM 1702 N N . PRO A 1 222 ? -17.698 -4.316 -9.248 1.00 89.12 222 PRO A N 1
ATOM 1703 C CA . PRO A 1 222 ? -16.891 -3.155 -9.597 1.00 89.12 222 PRO A CA 1
ATOM 1704 C C . PRO A 1 222 ? -17.105 -2.014 -8.600 1.00 89.12 222 PRO A C 1
ATOM 1706 O O . PRO A 1 222 ? -18.236 -1.718 -8.215 1.00 89.12 222 PRO A O 1
ATOM 1709 N N . ALA A 1 223 ? -16.018 -1.353 -8.224 1.00 86.81 223 ALA A N 1
ATOM 1710 C CA . ALA A 1 223 ? -16.036 -0.081 -7.519 1.00 86.81 223 ALA A CA 1
ATOM 1711 C C . ALA A 1 223 ? -15.398 0.992 -8.410 1.00 86.81 223 ALA A C 1
ATOM 1713 O O . ALA A 1 223 ? -14.604 0.681 -9.296 1.00 86.81 223 ALA A O 1
ATOM 1714 N N . SER A 1 224 ? -15.747 2.253 -8.176 1.00 81.50 224 SER A N 1
ATOM 1715 C CA . SER A 1 224 ? -15.178 3.387 -8.905 1.00 81.50 224 SER A CA 1
ATOM 1716 C C . SER A 1 224 ? -14.527 4.337 -7.915 1.00 81.50 224 SER A C 1
ATOM 1718 O O . SER A 1 224 ? -15.191 4.815 -6.997 1.00 81.50 224 SER A O 1
ATOM 1720 N N . PHE A 1 225 ? -13.246 4.626 -8.125 1.00 78.81 225 PHE A N 1
ATOM 1721 C CA . PHE A 1 225 ? -12.505 5.645 -7.391 1.00 78.81 225 PHE A CA 1
ATOM 1722 C C . PHE A 1 225 ? -11.800 6.597 -8.375 1.00 78.81 225 PHE A C 1
ATOM 1724 O O . PHE A 1 225 ? -11.447 6.171 -9.478 1.00 78.81 225 PHE A O 1
ATOM 1731 N N . PRO A 1 226 ? -11.601 7.879 -8.017 1.00 83.38 226 PRO A N 1
ATOM 1732 C CA . PRO A 1 226 ? -11.794 8.468 -6.689 1.00 83.38 226 PRO A CA 1
ATOM 1733 C C . PRO A 1 226 ? -13.278 8.574 -6.303 1.00 83.38 226 PRO A C 1
ATOM 1735 O O . PRO A 1 226 ? -14.141 8.753 -7.159 1.00 83.38 226 PRO A O 1
ATOM 1738 N N . GLY A 1 227 ? -13.577 8.406 -5.015 1.00 85.38 227 GLY A N 1
ATOM 1739 C CA . GLY A 1 227 ? -14.943 8.358 -4.493 1.00 85.38 227 GLY A CA 1
ATOM 1740 C C . GLY A 1 227 ? -14.984 8.128 -2.983 1.00 85.38 227 GLY A C 1
ATOM 1741 O O . GLY A 1 227 ? -13.974 7.758 -2.381 1.00 85.38 227 GLY A O 1
ATOM 1742 N N . GLU A 1 228 ? -16.151 8.356 -2.381 1.00 91.25 228 GLU A N 1
ATOM 1743 C CA . GLU A 1 228 ? -16.433 8.032 -0.980 1.00 91.25 228 GLU A CA 1
ATOM 1744 C C . GLU A 1 228 ? -17.390 6.840 -0.901 1.00 91.25 228 GLU A C 1
ATOM 1746 O O . GLU A 1 228 ? -18.384 6.779 -1.626 1.00 91.25 228 GLU A O 1
ATOM 1751 N N . ILE A 1 229 ? -17.107 5.907 0.005 1.00 92.94 229 ILE A N 1
ATOM 1752 C CA . ILE A 1 229 ? -17.990 4.788 0.334 1.00 92.94 229 ILE A CA 1
ATOM 1753 C C . ILE A 1 229 ? -18.273 4.825 1.828 1.00 92.94 229 ILE A C 1
ATOM 1755 O O . ILE A 1 229 ? -17.379 5.031 2.648 1.00 92.94 229 ILE A O 1
ATOM 1759 N N . GLU A 1 230 ? -19.529 4.610 2.188 1.00 95.75 230 GLU A N 1
ATOM 1760 C CA . GLU A 1 230 ? -19.933 4.479 3.577 1.00 95.75 230 GLU A CA 1
ATOM 1761 C C . GLU A 1 230 ? -19.790 3.026 4.042 1.00 95.75 230 GLU A C 1
ATOM 1763 O O . GLU A 1 230 ? -20.316 2.103 3.421 1.00 95.75 230 GLU A O 1
ATOM 1768 N N . LEU A 1 231 ? -19.073 2.822 5.144 1.00 94.94 231 LEU A N 1
ATOM 1769 C CA . LEU A 1 231 ? -18.874 1.521 5.765 1.00 94.94 231 LEU A CA 1
ATOM 1770 C C . LEU A 1 231 ? -19.705 1.410 7.039 1.00 94.94 231 LEU A C 1
ATOM 1772 O O . LEU A 1 231 ? -19.673 2.298 7.895 1.00 94.94 231 LEU A O 1
ATOM 1776 N N . ALA A 1 232 ? -20.398 0.285 7.205 1.00 95.94 232 ALA A N 1
ATOM 1777 C CA . ALA A 1 232 ? -21.100 -0.024 8.441 1.00 95.94 232 ALA A CA 1
ATOM 1778 C C . ALA A 1 232 ? -20.123 -0.381 9.574 1.00 95.94 232 ALA A C 1
ATOM 1780 O O . ALA A 1 232 ? -19.023 -0.899 9.363 1.00 95.94 232 ALA A O 1
ATOM 1781 N N . ALA A 1 233 ? -20.551 -0.143 10.815 1.00 96.56 233 ALA A N 1
ATOM 1782 C CA . ALA A 1 233 ? -19.768 -0.484 11.995 1.00 96.56 233 ALA A CA 1
ATOM 1783 C C . ALA A 1 233 ? -19.472 -1.992 12.062 1.00 96.56 233 ALA A C 1
ATOM 1785 O O . ALA A 1 233 ? -20.381 -2.814 11.968 1.00 96.56 233 ALA A O 1
ATOM 1786 N N . ARG A 1 234 ? -18.208 -2.342 12.323 1.00 95.56 234 ARG A N 1
ATOM 1787 C CA . ARG A 1 234 ? -17.691 -3.713 12.503 1.00 95.56 234 ARG A CA 1
ATOM 1788 C C . ARG A 1 234 ? -17.829 -4.614 11.276 1.00 95.56 234 ARG A C 1
ATOM 1790 O O . ARG A 1 234 ? -17.549 -5.806 11.373 1.00 95.56 234 ARG A O 1
ATOM 1797 N N . GLN A 1 235 ? -18.228 -4.065 10.135 1.00 94.88 235 GLN A N 1
ATOM 1798 C CA . GLN A 1 235 ? -18.200 -4.787 8.878 1.00 94.88 235 GLN A CA 1
ATOM 1799 C C . GLN A 1 235 ? -16.791 -4.707 8.300 1.00 94.88 235 GLN A C 1
ATOM 1801 O O . GLN A 1 235 ? -16.235 -3.619 8.153 1.00 94.88 235 GLN A O 1
ATOM 1806 N N . ARG A 1 236 ? -16.221 -5.866 7.965 1.00 96.50 236 ARG A N 1
ATOM 1807 C CA . ARG A 1 236 ? -14.982 -5.916 7.198 1.00 96.50 236 ARG A CA 1
ATOM 1808 C C . ARG A 1 236 ? -15.304 -5.601 5.744 1.00 96.50 236 ARG A C 1
ATOM 1810 O O . ARG A 1 236 ? -15.993 -6.370 5.078 1.00 96.50 236 ARG A O 1
ATOM 1817 N N . TRP A 1 237 ? -14.797 -4.480 5.266 1.00 95.25 237 TRP A N 1
ATOM 1818 C CA . TRP A 1 237 ? -14.825 -4.101 3.863 1.00 95.25 237 TRP A CA 1
ATOM 1819 C C . TRP A 1 237 ? -13.475 -4.412 3.230 1.00 95.25 237 TRP A C 1
ATOM 1821 O O . TRP A 1 237 ? -12.447 -4.253 3.883 1.00 95.25 237 TRP A O 1
ATOM 1831 N N . VAL A 1 238 ? -13.474 -4.874 1.981 1.00 95.75 238 VAL A N 1
ATOM 1832 C CA . VAL A 1 238 ? -12.252 -5.195 1.237 1.00 95.75 238 VAL A CA 1
ATOM 1833 C C . VAL A 1 238 ? -12.382 -4.644 -0.172 1.00 95.75 238 VAL A C 1
ATOM 1835 O O . VAL A 1 238 ? -13.351 -4.951 -0.866 1.00 95.75 238 VAL A O 1
ATOM 1838 N N . LEU A 1 239 ? -11.378 -3.885 -0.590 1.00 93.69 239 LEU A N 1
ATOM 1839 C CA . LEU A 1 239 ? -11.203 -3.391 -1.945 1.00 93.69 239 LEU A CA 1
ATOM 1840 C C . LEU A 1 239 ? -9.914 -3.953 -2.517 1.00 93.69 239 LEU A C 1
ATOM 1842 O O . LEU A 1 239 ? -8.868 -3.852 -1.884 1.00 93.69 239 LEU A O 1
ATOM 1846 N N . THR A 1 240 ? -9.981 -4.500 -3.722 1.00 94.12 240 THR A N 1
ATOM 1847 C CA . THR A 1 240 ? -8.810 -4.887 -4.504 1.00 94.12 240 THR A CA 1
ATOM 1848 C C . THR A 1 240 ? -8.699 -3.966 -5.709 1.00 94.12 240 THR A C 1
ATOM 1850 O O . THR A 1 240 ? -9.611 -3.910 -6.532 1.00 94.12 240 THR A O 1
ATOM 1853 N N . ARG A 1 241 ? -7.575 -3.261 -5.801 1.00 91.81 241 ARG A N 1
ATOM 1854 C CA . ARG A 1 241 ? -7.179 -2.423 -6.925 1.00 91.81 241 ARG A CA 1
ATOM 1855 C C . ARG A 1 241 ? -6.149 -3.167 -7.761 1.00 91.81 241 ARG A C 1
ATOM 1857 O O . ARG A 1 241 ? -5.058 -3.483 -7.283 1.00 91.81 241 ARG A O 1
ATOM 1864 N N . TYR A 1 242 ? -6.502 -3.412 -9.012 1.00 92.00 242 TYR A N 1
ATOM 1865 C CA . TYR A 1 242 ? -5.614 -3.930 -10.043 1.00 92.00 242 TYR A CA 1
ATOM 1866 C C . TYR A 1 242 ? -5.095 -2.749 -10.855 1.00 92.00 242 TYR A C 1
ATOM 1868 O O . TYR A 1 242 ? -5.892 -1.969 -11.380 1.00 92.00 242 TYR A O 1
ATOM 1876 N N . VAL A 1 243 ? -3.775 -2.614 -10.942 1.00 87.94 243 VAL A N 1
ATOM 1877 C CA . VAL A 1 243 ? -3.124 -1.530 -11.675 1.00 87.94 243 VAL A CA 1
ATOM 1878 C C . VAL A 1 243 ? -2.306 -2.108 -12.817 1.00 87.94 243 VAL A C 1
ATOM 1880 O O . VAL A 1 243 ? -1.252 -2.694 -12.589 1.00 87.94 243 VAL A O 1
ATOM 1883 N N . GLY A 1 244 ? -2.807 -1.959 -14.039 1.00 87.31 244 GLY A N 1
ATOM 1884 C CA . GLY A 1 244 ? -2.071 -2.286 -15.255 1.00 87.31 244 GLY A CA 1
ATOM 1885 C C . GLY A 1 244 ? -1.195 -1.108 -15.666 1.00 87.31 244 GLY A C 1
ATOM 1886 O O . GLY A 1 244 ? -1.703 0.004 -15.807 1.00 87.31 244 GLY A O 1
ATOM 1887 N N . ILE A 1 245 ? 0.100 -1.338 -15.866 1.00 84.12 245 ILE A N 1
ATOM 1888 C CA . ILE A 1 245 ? 1.054 -0.295 -16.261 1.00 84.12 245 ILE A CA 1
ATOM 1889 C C . ILE A 1 245 ? 1.689 -0.675 -17.587 1.00 84.12 245 ILE A C 1
ATOM 1891 O O . ILE A 1 245 ? 2.362 -1.701 -17.712 1.00 84.12 245 ILE A O 1
ATOM 1895 N N . CYS A 1 246 ? 1.483 0.187 -18.575 1.00 77.50 246 CYS A N 1
ATOM 1896 C CA . CYS A 1 246 ? 2.093 0.060 -19.886 1.00 77.50 246 CYS A CA 1
ATOM 1897 C C . CYS A 1 246 ? 2.995 1.270 -20.112 1.00 77.50 246 CYS A C 1
ATOM 1899 O O . CYS A 1 246 ? 2.508 2.399 -20.194 1.00 77.50 246 CYS A O 1
ATOM 1901 N N . ALA A 1 247 ? 4.300 1.034 -20.242 1.00 69.62 247 ALA A N 1
ATOM 1902 C CA . ALA A 1 247 ? 5.173 2.028 -20.847 1.00 69.62 247 ALA A CA 1
ATOM 1903 C C . ALA A 1 247 ? 4.709 2.220 -22.296 1.00 69.62 247 ALA A C 1
ATOM 1905 O O . ALA A 1 247 ? 4.692 1.262 -23.078 1.00 69.62 247 ALA A O 1
ATOM 1906 N N . VAL A 1 248 ? 4.282 3.432 -22.647 1.00 67.69 248 VAL A N 1
ATOM 1907 C CA . VAL A 1 248 ? 4.035 3.759 -24.047 1.00 67.69 248 VAL A CA 1
ATOM 1908 C C . VAL A 1 248 ? 5.417 3.833 -24.673 1.00 67.69 248 VAL A C 1
ATOM 1910 O O . VAL A 1 248 ? 6.205 4.711 -24.339 1.00 67.69 248 VAL A O 1
ATOM 1913 N N . ARG A 1 249 ? 5.760 2.868 -25.532 1.00 57.25 249 ARG A N 1
ATOM 1914 C CA . ARG A 1 249 ? 6.932 3.040 -26.390 1.00 57.25 249 ARG A CA 1
ATOM 1915 C C . ARG A 1 249 ? 6.644 4.255 -27.251 1.00 57.25 249 ARG A C 1
ATOM 1917 O O . ARG A 1 249 ? 5.709 4.200 -28.050 1.00 57.25 249 ARG A O 1
ATOM 1924 N N . ASP A 1 250 ? 7.428 5.315 -27.092 1.00 55.94 250 ASP A N 1
ATOM 1925 C CA . ASP A 1 250 ? 7.463 6.375 -28.086 1.00 55.94 250 ASP A CA 1
ATOM 1926 C C . ASP A 1 250 ? 7.773 5.711 -29.424 1.00 55.94 250 ASP A C 1
ATOM 1928 O O . ASP A 1 250 ? 8.870 5.216 -29.675 1.00 55.94 250 ASP A O 1
ATOM 1932 N N . SER A 1 251 ? 6.777 5.666 -30.303 1.00 51.06 251 SER A N 1
ATOM 1933 C CA . SER A 1 251 ? 6.909 5.157 -31.667 1.00 51.06 251 SER A CA 1
ATOM 1934 C C . SER A 1 251 ? 7.766 6.078 -32.550 1.00 51.06 251 SER A C 1
ATOM 1936 O O . SER A 1 251 ? 7.711 5.980 -33.772 1.00 51.06 251 SER A O 1
ATOM 1938 N N . ALA A 1 252 ? 8.502 7.012 -31.943 1.00 51.78 252 ALA A N 1
ATOM 1939 C CA . ALA A 1 252 ? 9.154 8.140 -32.584 1.00 51.78 252 ALA A CA 1
ATOM 1940 C C . ALA A 1 252 ? 10.675 8.170 -32.385 1.00 51.78 252 ALA A C 1
ATOM 1942 O O . ALA A 1 252 ? 11.278 9.180 -32.736 1.00 51.78 252 ALA A O 1
ATOM 1943 N N . ASP A 1 253 ? 11.306 7.093 -31.899 1.00 50.16 253 ASP A N 1
ATOM 1944 C CA . ASP A 1 253 ? 12.750 6.919 -32.089 1.00 50.16 253 ASP A CA 1
ATOM 1945 C C . ASP A 1 253 ? 13.029 6.070 -33.346 1.00 50.16 253 ASP A C 1
ATOM 1947 O O . ASP A 1 253 ? 13.066 4.838 -33.276 1.00 50.16 253 ASP A O 1
ATOM 1951 N N . PRO A 1 254 ? 13.196 6.693 -34.530 1.00 52.19 254 PRO A N 1
ATOM 1952 C CA . PRO A 1 254 ? 13.542 5.990 -35.760 1.00 52.19 254 PRO A CA 1
ATOM 1953 C C . PRO A 1 254 ? 14.983 5.451 -35.774 1.00 52.19 254 PRO A C 1
ATOM 1955 O O . PRO A 1 254 ? 15.388 4.907 -36.799 1.00 52.19 254 PRO A O 1
ATOM 1958 N N . GLN A 1 255 ? 15.774 5.615 -34.703 1.00 48.28 255 GLN A N 1
ATOM 1959 C CA . GLN A 1 255 ? 17.184 5.204 -34.659 1.00 48.28 255 GLN A CA 1
ATOM 1960 C C . GLN A 1 255 ? 17.446 3.945 -33.817 1.00 48.28 255 GLN A C 1
ATOM 1962 O O . GLN A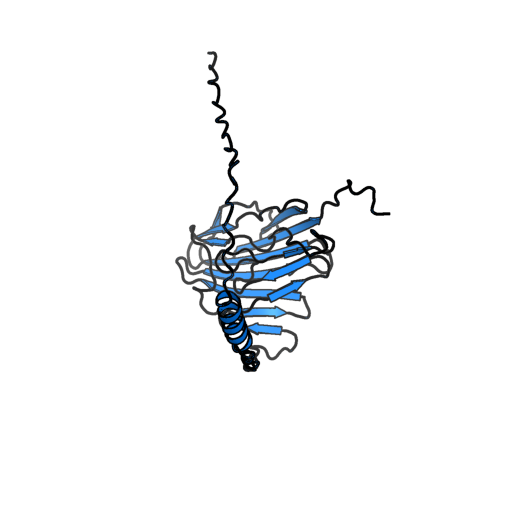 1 255 ? 18.573 3.455 -33.801 1.00 48.28 255 GLN A O 1
ATOM 1967 N N . ALA A 1 256 ? 16.431 3.369 -33.168 1.00 51.16 256 ALA A N 1
ATOM 1968 C CA . ALA A 1 256 ? 16.563 2.099 -32.456 1.00 51.16 256 ALA A CA 1
ATOM 1969 C C . ALA A 1 256 ? 16.423 0.892 -33.416 1.00 51.16 256 ALA A C 1
ATOM 1971 O O . ALA A 1 256 ? 15.424 0.171 -33.386 1.00 51.16 256 ALA A O 1
ATOM 1972 N N . THR A 1 257 ? 17.423 0.681 -34.280 1.00 43.72 257 THR A N 1
ATOM 1973 C CA . THR A 1 257 ? 17.639 -0.557 -35.064 1.00 43.72 257 THR A CA 1
ATOM 1974 C C . THR A 1 257 ? 19.063 -1.047 -34.918 1.00 43.72 257 THR A C 1
ATOM 1976 O O . THR A 1 257 ? 19.968 -0.199 -35.081 1.00 43.72 257 THR A O 1
#

Sequence (257 aa):
MTREQKPETTQRHDYGTAEQLRGIHAPGRSVPGIIALLAALLLLLLSTGCRKEPGEQELPPAKLASEDPWLLAVKEFGQARAYLGNGYLGVNASQEGLGFDREEQLPTFVSGYYVNESFAPGPAWAAPKLSIDGQSVTAAEARSYEQSFDLRRGVLVTRYVWRRKPRTEVEITLFPARHDPHLGVIQVALTPARQARVSLDAVAPTEGCAVALVDRQADGTPASFPGEIELAARQRWVLTRYVGICAVRDSADPQAT

Radius of gyration: 27.45 Å; chains: 1; bounding box: 86×68×53 Å